Protein AF-A0A3D1WS96-F1 (afdb_monomer_lite)

pLDDT: mean 77.56, std 20.67, range [31.05, 98.56]

Structure (mmCIF, N/CA/C/O backbone):
data_AF-A0A3D1WS96-F1
#
_entry.id   AF-A0A3D1WS96-F1
#
loop_
_atom_site.group_PDB
_atom_site.id
_atom_site.type_symbol
_atom_site.label_atom_id
_atom_site.label_alt_id
_atom_site.label_comp_id
_atom_site.label_asym_id
_atom_site.label_entity_id
_atom_site.label_seq_id
_atom_site.pdbx_PDB_ins_code
_atom_site.Cartn_x
_atom_site.Cartn_y
_atom_site.Cartn_z
_atom_site.occupancy
_atom_site.B_iso_or_equiv
_atom_site.auth_seq_id
_atom_site.auth_comp_id
_atom_site.auth_asym_id
_atom_site.auth_atom_id
_atom_site.pdbx_PDB_model_num
ATOM 1 N N . MET A 1 1 ? 18.687 3.806 -24.202 1.00 54.03 1 MET A N 1
ATOM 2 C CA . MET A 1 1 ? 18.304 3.324 -22.859 1.00 54.03 1 MET A CA 1
ATOM 3 C C . MET A 1 1 ? 17.195 4.241 -22.390 1.00 54.03 1 MET A C 1
ATOM 5 O O . MET A 1 1 ? 17.429 5.442 -22.418 1.00 54.03 1 MET A O 1
ATOM 9 N N . SER A 1 2 ? 15.999 3.731 -22.094 1.00 71.19 2 SER A N 1
ATOM 10 C CA . SER A 1 2 ? 14.926 4.581 -21.566 1.00 71.19 2 SER A CA 1
ATOM 11 C C . SER A 1 2 ? 15.176 4.822 -20.080 1.00 71.19 2 SER A C 1
ATOM 13 O O . SER A 1 2 ? 15.288 3.880 -19.300 1.00 71.19 2 SER A O 1
ATOM 15 N N . GLU A 1 3 ? 15.321 6.085 -19.707 1.00 91.00 3 GLU A N 1
ATOM 16 C CA . GLU A 1 3 ? 15.308 6.526 -18.316 1.00 91.00 3 GLU A CA 1
ATOM 17 C C . GLU A 1 3 ? 13.874 6.443 -17.774 1.00 91.00 3 GLU A C 1
ATOM 19 O O . GLU A 1 3 ? 12.929 6.811 -18.471 1.00 91.00 3 GLU A O 1
ATOM 24 N N . ILE A 1 4 ? 13.701 5.948 -16.545 1.00 94.38 4 ILE A N 1
ATOM 25 C CA . ILE A 1 4 ? 12.401 5.913 -15.869 1.00 94.38 4 ILE A CA 1
ATOM 26 C C . ILE A 1 4 ? 12.098 7.326 -15.339 1.00 94.38 4 ILE A C 1
ATOM 28 O O . ILE A 1 4 ? 12.832 7.798 -14.462 1.00 94.38 4 ILE A O 1
ATOM 32 N N . PRO A 1 5 ? 11.015 7.990 -15.791 1.00 94.44 5 PRO A N 1
ATOM 33 C CA . PRO A 1 5 ? 10.691 9.341 -15.346 1.00 94.44 5 PRO A CA 1
ATOM 34 C C . PRO A 1 5 ? 10.334 9.379 -13.861 1.00 94.44 5 PRO A C 1
ATOM 36 O O . PRO A 1 5 ? 9.520 8.578 -13.379 1.00 94.44 5 PRO A O 1
ATOM 39 N N . ARG A 1 6 ? 10.865 10.365 -13.131 1.00 93.00 6 ARG A N 1
ATOM 40 C CA . ARG A 1 6 ? 10.578 10.521 -11.697 1.00 93.00 6 ARG A CA 1
ATOM 41 C C . ARG A 1 6 ? 9.098 10.784 -11.458 1.00 93.00 6 ARG A C 1
ATOM 43 O O . ARG A 1 6 ? 8.512 10.265 -10.508 1.00 93.00 6 ARG A O 1
ATOM 50 N N . SER A 1 7 ? 8.496 11.559 -12.353 1.00 94.44 7 SER A N 1
ATOM 51 C CA . SER A 1 7 ? 7.076 11.903 -12.343 1.00 94.44 7 SER A CA 1
ATOM 52 C C . SER A 1 7 ? 6.169 10.671 -12.399 1.00 94.44 7 SER A C 1
ATOM 54 O O . SER A 1 7 ? 5.150 10.645 -11.716 1.00 94.44 7 SER A O 1
ATOM 56 N N . TYR A 1 8 ? 6.546 9.618 -13.130 1.00 95.62 8 TYR A N 1
ATOM 57 C CA . TYR A 1 8 ? 5.758 8.386 -13.215 1.00 95.62 8 TYR A CA 1
ATOM 58 C C . TYR A 1 8 ? 5.705 7.649 -11.865 1.00 95.62 8 TYR A C 1
ATOM 60 O O . TYR A 1 8 ? 4.639 7.235 -11.405 1.00 95.62 8 TYR A O 1
ATOM 68 N N . ILE A 1 9 ? 6.852 7.557 -11.184 1.00 95.06 9 ILE A N 1
ATOM 69 C CA . ILE A 1 9 ? 6.972 6.962 -9.843 1.00 95.06 9 ILE A CA 1
ATOM 70 C C . ILE A 1 9 ? 6.215 7.804 -8.812 1.00 95.06 9 ILE A C 1
ATOM 72 O O . ILE A 1 9 ? 5.474 7.276 -7.979 1.00 95.06 9 ILE A O 1
ATOM 76 N N . ASP A 1 10 ? 6.384 9.122 -8.872 1.00 93.00 10 ASP A N 1
ATOM 77 C CA . ASP A 1 10 ? 5.746 10.040 -7.942 1.00 93.00 10 ASP A CA 1
ATOM 78 C C . ASP A 1 10 ? 4.218 10.029 -8.106 1.00 93.00 10 ASP A C 1
ATOM 80 O O . ASP A 1 10 ? 3.513 9.939 -7.099 1.00 93.00 10 ASP A O 1
ATOM 84 N N . ASN A 1 11 ? 3.699 9.995 -9.335 1.00 95.06 11 ASN A N 1
ATOM 85 C CA . ASN A 1 11 ? 2.264 9.877 -9.603 1.00 95.06 11 ASN A CA 1
ATOM 86 C C . ASN A 1 11 ? 1.667 8.597 -9.003 1.00 95.06 11 ASN A C 1
ATOM 88 O O . ASN A 1 11 ? 0.575 8.633 -8.430 1.00 95.06 11 ASN A O 1
ATOM 92 N N . PHE A 1 12 ? 2.383 7.471 -9.074 1.00 95.81 12 PHE A N 1
ATOM 93 C CA . PHE A 1 12 ? 1.962 6.234 -8.414 1.00 95.81 12 PHE A CA 1
ATOM 94 C C . PHE A 1 12 ? 1.926 6.384 -6.887 1.00 95.81 12 PHE A C 1
ATOM 96 O O . PHE A 1 12 ? 0.912 6.069 -6.255 1.00 95.81 12 PHE A O 1
ATOM 103 N N . SER A 1 13 ? 2.992 6.920 -6.287 1.00 92.81 13 SER A N 1
ATOM 104 C CA . SER A 1 13 ? 3.037 7.173 -4.842 1.00 92.81 13 SER A CA 1
ATOM 105 C C . SER A 1 13 ? 1.934 8.134 -4.375 1.00 92.81 13 SER A C 1
ATOM 107 O O . SER A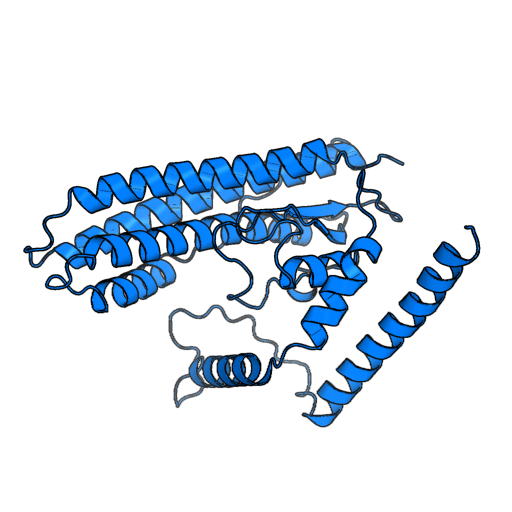 1 13 ? 1.355 7.907 -3.311 1.00 92.81 13 SER A O 1
ATOM 109 N N . ASP A 1 14 ? 1.616 9.174 -5.156 1.00 92.88 14 ASP A N 1
ATOM 110 C CA . ASP A 1 14 ? 0.522 10.117 -4.875 1.00 92.88 14 ASP A CA 1
ATOM 111 C C . ASP A 1 14 ? -0.851 9.481 -5.013 1.00 92.88 14 ASP A C 1
ATOM 113 O O . ASP A 1 14 ? -1.728 9.729 -4.184 1.00 92.88 14 ASP A O 1
ATOM 117 N N . SER A 1 15 ? -1.035 8.629 -6.017 1.00 95.69 15 SER A N 1
ATOM 118 C CA . SER A 1 15 ? -2.286 7.900 -6.219 1.00 95.69 15 SER A CA 1
ATOM 119 C C . SER A 1 15 ? -2.554 6.951 -5.053 1.00 95.69 15 SER A C 1
ATOM 121 O O . SER A 1 15 ? -3.655 6.941 -4.504 1.00 95.69 15 SER A O 1
ATOM 123 N N . LEU A 1 16 ? -1.535 6.211 -4.599 1.00 93.75 16 LEU A N 1
ATOM 124 C CA . LEU A 1 16 ? -1.646 5.358 -3.413 1.00 93.75 16 LEU A CA 1
ATOM 125 C C . LEU A 1 16 ? -1.897 6.151 -2.130 1.00 93.75 16 LEU A C 1
ATOM 127 O O . LEU A 1 16 ? -2.608 5.673 -1.246 1.00 93.75 16 LEU A O 1
ATOM 131 N N . GLU A 1 17 ? -1.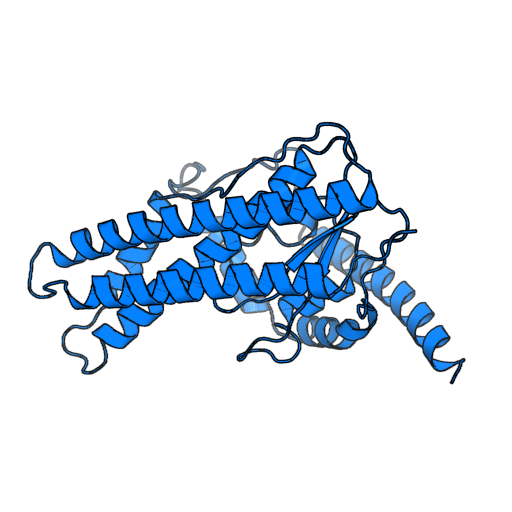294 7.331 -1.989 1.00 92.25 17 GLU A N 1
ATOM 132 C CA . GLU A 1 17 ? -1.530 8.173 -0.816 1.00 92.25 17 GLU A CA 1
ATOM 133 C C . GLU A 1 17 ? -2.938 8.763 -0.815 1.00 92.25 17 GLU A C 1
ATOM 135 O O . GLU A 1 17 ? -3.648 8.657 0.181 1.00 92.25 17 GLU A O 1
ATOM 140 N N . SER A 1 18 ? -3.389 9.283 -1.953 1.00 94.75 18 SER A N 1
ATOM 141 C CA . SER A 1 18 ? -4.747 9.803 -2.127 1.00 94.75 18 SER A CA 1
ATOM 142 C C . SER A 1 18 ? -5.794 8.719 -1.868 1.00 94.75 18 SER A C 1
ATOM 144 O O . SER A 1 18 ? -6.782 8.966 -1.176 1.00 94.75 18 SER A O 1
ATOM 146 N N . LEU A 1 19 ? -5.543 7.492 -2.343 1.00 96.19 19 LEU A N 1
ATOM 147 C CA . LEU A 1 19 ? -6.359 6.320 -2.036 1.00 96.19 19 LEU A CA 1
ATOM 148 C C . LEU A 1 19 ? -6.414 6.068 -0.521 1.00 96.19 19 LEU A C 1
ATOM 150 O O . LEU A 1 19 ? -7.498 5.976 0.051 1.00 96.19 19 LEU A O 1
ATOM 154 N N . SER A 1 20 ? -5.255 5.997 0.139 1.00 94.88 20 SER A N 1
ATOM 155 C CA . SER A 1 20 ? -5.149 5.783 1.589 1.00 94.88 20 SER A CA 1
ATOM 156 C C . SER A 1 20 ? -5.922 6.847 2.380 1.00 94.88 20 SER A C 1
ATOM 158 O O . SER A 1 20 ? -6.751 6.510 3.226 1.00 94.88 20 SER A O 1
ATOM 160 N N . VAL A 1 21 ? -5.725 8.131 2.061 1.00 95.12 21 VAL A N 1
ATOM 161 C CA . VAL A 1 21 ? -6.416 9.263 2.699 1.00 95.12 21 VAL A CA 1
ATOM 162 C C . VAL A 1 21 ? -7.930 9.177 2.503 1.00 95.12 21 VAL A C 1
ATOM 164 O O . VAL A 1 21 ? -8.680 9.311 3.472 1.00 95.12 21 VAL A O 1
ATOM 167 N N . ALA A 1 22 ? -8.395 8.898 1.283 1.00 97.62 22 ALA A N 1
ATOM 168 C CA . ALA A 1 22 ? -9.821 8.790 0.989 1.00 97.62 22 ALA A CA 1
ATOM 169 C C . ALA A 1 22 ? -10.487 7.650 1.776 1.00 97.62 22 ALA A C 1
ATOM 171 O O . ALA A 1 22 ? -11.564 7.832 2.346 1.00 97.62 22 ALA A O 1
ATOM 172 N N . TYR A 1 23 ? -9.848 6.480 1.847 1.00 98.25 23 TYR A N 1
ATOM 173 C CA . TYR A 1 23 ? -10.377 5.340 2.597 1.00 98.25 23 TYR A CA 1
ATOM 174 C C . TYR A 1 23 ? -10.356 5.572 4.112 1.00 98.25 23 TYR A C 1
ATOM 176 O O . TYR A 1 23 ? -11.321 5.213 4.785 1.00 98.25 23 TYR A O 1
ATOM 184 N N . LYS A 1 24 ? -9.319 6.223 4.654 1.00 97.69 24 LYS A N 1
ATOM 185 C CA . LYS A 1 24 ? -9.274 6.610 6.074 1.00 97.69 24 LYS A CA 1
ATOM 186 C C . LYS A 1 24 ? -10.363 7.606 6.445 1.00 97.69 24 LYS A C 1
ATOM 188 O O . LYS A 1 24 ? -10.999 7.436 7.478 1.00 97.69 24 LYS A O 1
ATOM 193 N N . SER A 1 25 ? -10.598 8.611 5.602 1.00 98.00 25 SER A N 1
ATOM 194 C CA . SER A 1 25 ? -11.655 9.601 5.824 1.00 98.00 25 SER A CA 1
ATOM 195 C C . SER A 1 25 ? -13.035 8.937 5.866 1.00 98.00 25 SER A C 1
ATOM 197 O O . SER A 1 25 ? -13.789 9.152 6.813 1.00 98.00 25 SER A O 1
ATOM 199 N N . LYS A 1 26 ? -13.327 8.049 4.906 1.00 98.56 26 LYS A N 1
ATOM 200 C CA . LYS A 1 26 ? -14.576 7.272 4.891 1.00 98.56 26 LYS A CA 1
ATOM 201 C C . LYS A 1 26 ? -14.695 6.324 6.089 1.00 98.56 26 LYS A C 1
ATOM 203 O O . LYS A 1 26 ? -15.779 6.188 6.645 1.00 98.56 26 LYS A O 1
ATOM 208 N N . LEU A 1 27 ? -13.596 5.688 6.502 1.00 98.50 27 LEU A N 1
ATOM 209 C CA . LEU A 1 27 ? -13.573 4.850 7.701 1.00 98.50 27 LEU A CA 1
ATOM 210 C C . LEU A 1 27 ? -13.877 5.679 8.955 1.00 98.50 27 LEU A C 1
ATOM 212 O O . LEU A 1 27 ? -14.690 5.258 9.766 1.00 98.50 27 LEU A O 1
ATOM 216 N N . ALA A 1 28 ? -13.258 6.850 9.115 1.00 98.06 28 ALA A N 1
ATOM 217 C CA . ALA A 1 28 ? -13.480 7.718 10.269 1.00 98.06 28 ALA A CA 1
ATOM 218 C C . ALA A 1 28 ? -14.946 8.175 10.376 1.00 98.06 28 ALA A C 1
ATOM 220 O O . ALA A 1 28 ? -15.514 8.144 11.466 1.00 98.06 28 ALA A O 1
ATOM 221 N N . ASP A 1 29 ? -15.565 8.533 9.247 1.00 98.38 29 ASP A N 1
ATOM 222 C CA . ASP A 1 29 ? -16.994 8.865 9.164 1.00 98.38 29 ASP A CA 1
ATOM 223 C C . ASP A 1 29 ? -17.900 7.654 9.453 1.00 98.38 29 ASP A C 1
ATOM 225 O O . ASP A 1 29 ? -18.915 7.779 10.130 1.00 98.38 29 ASP A O 1
ATOM 229 N N . ALA A 1 30 ? -17.532 6.449 9.012 1.00 98.50 30 ALA A N 1
ATOM 230 C CA . ALA A 1 30 ? -18.284 5.242 9.355 1.00 98.50 30 ALA A CA 1
ATOM 231 C C . ALA A 1 30 ? -18.167 4.888 10.850 1.00 98.50 30 ALA A C 1
ATOM 233 O O . ALA A 1 30 ? -19.154 4.508 11.477 1.00 98.50 30 ALA A O 1
ATOM 234 N N . LEU A 1 31 ? -16.974 5.042 11.434 1.00 98.12 31 LEU A N 1
ATOM 235 C CA . LEU A 1 31 ? -16.712 4.772 12.849 1.00 98.12 31 LEU A CA 1
ATOM 236 C C . LEU A 1 31 ? -17.449 5.741 13.778 1.00 98.12 31 LEU A C 1
ATOM 238 O O . LEU A 1 31 ? -17.843 5.325 14.865 1.00 98.12 31 LEU A O 1
ATOM 242 N N . SER A 1 32 ? -17.636 7.004 13.380 1.00 97.25 32 SER A N 1
ATOM 243 C CA . SER A 1 32 ? -18.327 8.012 14.202 1.00 97.25 32 SER A CA 1
ATOM 244 C C . SER A 1 32 ? -19.832 7.768 14.332 1.00 97.25 32 SER A C 1
ATOM 246 O O . SER A 1 32 ? -20.468 8.329 15.219 1.00 97.25 32 SER A O 1
ATOM 248 N N . ARG A 1 33 ? -20.403 6.919 13.469 1.00 97.44 33 ARG A N 1
ATOM 249 C CA . ARG A 1 33 ? -21.833 6.574 13.452 1.00 97.44 33 ARG A CA 1
ATOM 250 C C . ARG A 1 33 ? -22.171 5.332 14.277 1.00 97.44 33 ARG A C 1
ATOM 252 O O . ARG A 1 33 ? -23.338 4.958 14.349 1.00 97.44 33 ARG A O 1
ATOM 259 N N . ILE A 1 34 ? -21.171 4.666 14.852 1.00 97.00 34 ILE A N 1
ATOM 260 C CA . ILE A 1 34 ? -21.380 3.476 15.679 1.00 97.00 34 ILE A CA 1
ATOM 261 C C . ILE A 1 34 ? -21.851 3.893 17.070 1.00 97.00 34 ILE A C 1
ATOM 263 O O . ILE A 1 34 ? -21.265 4.774 17.696 1.00 97.00 34 ILE A O 1
ATOM 267 N N . ASP A 1 35 ? -22.864 3.195 17.578 1.00 95.31 35 ASP A N 1
ATOM 268 C CA . ASP A 1 35 ? -23.213 3.233 18.994 1.00 95.31 35 ASP A CA 1
ATOM 269 C C . ASP A 1 35 ? -22.258 2.338 19.803 1.00 95.31 35 ASP A C 1
ATOM 271 O O . ASP A 1 35 ? -22.399 1.109 19.844 1.00 95.31 35 ASP A O 1
ATOM 275 N N . TYR A 1 36 ? -21.273 2.971 20.444 1.00 93.81 36 TYR A N 1
ATOM 276 C CA . TYR A 1 36 ? -20.274 2.307 21.287 1.00 93.81 36 TYR A CA 1
ATOM 277 C C . TYR A 1 36 ? -20.817 1.841 22.645 1.00 93.81 36 TYR A C 1
ATOM 279 O O . TYR A 1 36 ? -20.135 1.080 23.326 1.00 93.81 36 TYR A O 1
ATOM 287 N N . GLY A 1 37 ? -22.034 2.242 23.032 1.00 92.00 37 GLY A N 1
ATOM 288 C CA . GLY A 1 37 ? -22.721 1.693 24.204 1.00 92.00 37 GLY A CA 1
ATOM 289 C C . GLY A 1 37 ? -23.366 0.329 23.938 1.00 92.00 37 GLY A C 1
ATOM 290 O O . GLY A 1 37 ? -23.755 -0.372 24.874 1.00 92.00 37 GLY A O 1
ATOM 291 N N . SER A 1 38 ? -23.478 -0.071 22.669 1.00 93.69 38 SER A N 1
ATOM 292 C CA . SER A 1 38 ? -24.108 -1.329 22.281 1.00 93.69 38 SER A CA 1
ATOM 293 C C . SER A 1 38 ? -23.191 -2.541 22.488 1.00 93.69 38 SER A C 1
ATOM 295 O O . SER A 1 38 ? -21.982 -2.492 22.257 1.00 93.69 38 SER A O 1
ATOM 297 N N . GLN A 1 39 ? -23.787 -3.698 22.799 1.00 92.06 39 GLN A N 1
ATOM 298 C CA . GLN A 1 39 ? -23.066 -4.982 22.860 1.00 92.06 39 GLN A CA 1
ATOM 299 C C . GLN A 1 39 ? -22.475 -5.406 21.499 1.00 92.06 39 GLN A C 1
ATOM 301 O O . GLN A 1 39 ? -21.610 -6.275 21.435 1.00 92.06 39 GLN A O 1
ATOM 306 N N . ASN A 1 40 ? -22.919 -4.780 20.403 1.00 95.19 40 ASN A N 1
ATOM 307 C CA . ASN A 1 40 ? -22.501 -5.090 19.037 1.00 95.19 40 ASN A CA 1
ATOM 308 C C . ASN A 1 40 ? -21.411 -4.145 18.503 1.00 95.19 40 ASN A C 1
ATOM 310 O O . ASN A 1 40 ? -21.033 -4.263 17.332 1.00 95.19 40 ASN A O 1
ATOM 314 N N . ALA A 1 41 ? -20.903 -3.212 19.315 1.00 95.88 41 ALA A N 1
ATOM 315 C CA . ALA A 1 41 ? -19.932 -2.208 18.882 1.00 95.88 41 ALA A CA 1
ATOM 316 C C 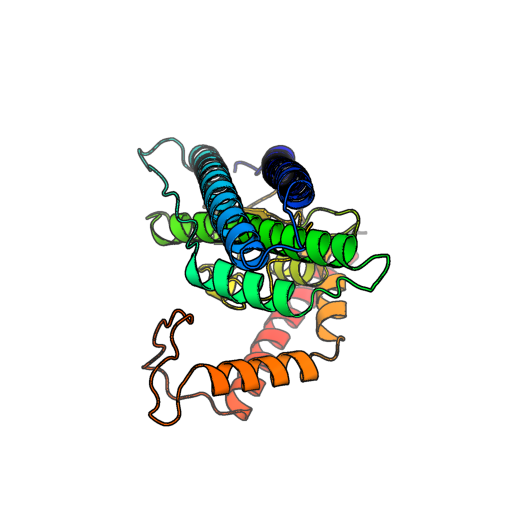. ALA A 1 41 ? -18.664 -2.841 18.278 1.00 95.88 41 ALA A C 1
ATOM 318 O O . ALA A 1 41 ? -18.292 -2.510 17.152 1.00 95.88 41 ALA A O 1
ATOM 319 N N . GLU A 1 42 ? -18.057 -3.825 18.953 1.00 96.75 42 GLU A N 1
ATOM 320 C CA . GLU A 1 42 ? -16.859 -4.525 18.455 1.00 96.75 42 GLU A CA 1
ATOM 321 C C . GLU A 1 42 ? -17.116 -5.212 17.106 1.00 96.75 42 GLU A C 1
ATOM 323 O O . GLU A 1 42 ? -16.315 -5.107 16.172 1.00 96.75 42 GLU A O 1
ATOM 328 N N . SER A 1 43 ? -18.253 -5.904 16.989 1.00 97.25 43 SER A N 1
ATOM 329 C CA . SER A 1 43 ? -18.636 -6.606 15.760 1.00 97.25 43 SER A CA 1
ATOM 330 C C . SER A 1 43 ? -18.852 -5.626 14.607 1.00 97.25 43 SER A C 1
ATOM 332 O O . SER A 1 43 ? -18.424 -5.892 13.483 1.00 97.25 43 SER A O 1
ATOM 334 N N . SER A 1 44 ? -19.440 -4.463 14.892 1.00 98.12 44 SER A N 1
ATOM 335 C CA . SER A 1 44 ? -19.655 -3.390 13.916 1.00 98.12 44 SER A CA 1
ATOM 336 C C . SER A 1 44 ? -18.328 -2.792 13.442 1.00 98.12 44 SER A C 1
ATOM 338 O O . SER A 1 44 ? -18.093 -2.688 12.238 1.00 98.12 44 SER A O 1
ATOM 340 N N . VAL A 1 45 ? -17.414 -2.483 14.369 1.00 98.19 45 VAL A N 1
ATOM 341 C CA . VAL A 1 45 ? -16.060 -1.999 14.047 1.00 98.19 45 VAL A CA 1
ATOM 342 C C . VAL A 1 45 ? -15.293 -3.037 13.223 1.00 98.19 45 VAL A C 1
ATOM 344 O O . VAL A 1 45 ? -14.675 -2.698 12.213 1.00 98.19 45 VAL A O 1
ATOM 347 N N . THR A 1 46 ? -15.371 -4.313 13.601 1.00 97.94 46 THR A N 1
ATOM 348 C CA . THR A 1 46 ? -14.720 -5.423 12.888 1.00 97.94 46 THR A CA 1
ATOM 349 C C . THR A 1 46 ? -15.254 -5.574 11.464 1.00 97.94 46 THR A C 1
ATOM 351 O O . THR A 1 46 ? -14.468 -5.711 10.524 1.00 97.94 46 THR A O 1
ATOM 354 N N . ALA A 1 47 ? -16.575 -5.495 11.278 1.00 97.94 47 ALA A N 1
ATOM 355 C CA . ALA A 1 47 ? -17.203 -5.569 9.963 1.00 97.94 47 ALA A CA 1
ATOM 356 C C . ALA A 1 47 ? -16.774 -4.407 9.054 1.00 97.94 47 ALA A C 1
ATOM 358 O O . ALA A 1 47 ? -16.435 -4.637 7.888 1.00 97.94 47 ALA A O 1
ATOM 359 N N . LEU A 1 48 ? -16.724 -3.182 9.591 1.00 98.38 48 LEU A N 1
ATOM 360 C CA . LEU A 1 48 ? -16.223 -2.018 8.862 1.00 98.38 48 LEU A CA 1
ATOM 361 C C . LEU A 1 48 ? -14.757 -2.200 8.476 1.00 98.38 48 LEU A C 1
ATOM 363 O O . LEU A 1 48 ? -14.421 -2.071 7.303 1.00 98.38 48 LEU A O 1
ATOM 367 N N . MET A 1 49 ? -13.888 -2.563 9.420 1.00 98.44 49 MET A N 1
ATOM 368 C CA . MET A 1 49 ? -12.468 -2.763 9.129 1.00 98.44 49 MET A CA 1
ATOM 369 C C . MET A 1 49 ? -12.242 -3.824 8.057 1.00 98.44 49 MET A C 1
ATOM 371 O O . MET A 1 49 ? -11.469 -3.588 7.132 1.00 98.44 49 MET A O 1
ATOM 375 N N . ARG A 1 50 ? -12.959 -4.953 8.113 1.00 97.31 50 ARG A N 1
ATOM 376 C CA . ARG A 1 50 ? -12.897 -5.986 7.070 1.00 97.31 50 ARG A CA 1
ATOM 377 C C . ARG A 1 50 ? -13.264 -5.423 5.694 1.00 97.31 50 ARG A C 1
ATOM 379 O O . ARG A 1 50 ? -12.541 -5.651 4.727 1.00 97.31 50 ARG A O 1
ATOM 386 N N . ALA A 1 51 ? -14.367 -4.681 5.604 1.00 97.88 51 ALA A N 1
ATOM 387 C CA . ALA A 1 51 ? -14.841 -4.115 4.343 1.00 97.88 51 ALA A CA 1
ATOM 388 C C . ALA A 1 51 ? -13.884 -3.047 3.786 1.00 97.88 51 ALA A C 1
ATOM 390 O O . ALA A 1 51 ? -13.512 -3.093 2.610 1.00 97.88 51 ALA A O 1
ATOM 391 N N . PHE A 1 52 ? -13.458 -2.106 4.631 1.00 98.44 52 PHE A N 1
ATOM 392 C CA . PHE A 1 52 ? -12.601 -0.992 4.238 1.00 98.44 52 PHE A CA 1
ATOM 393 C C . PHE A 1 52 ? -11.179 -1.444 3.892 1.00 98.44 52 PHE A C 1
ATOM 395 O O . PHE A 1 52 ? -10.673 -1.036 2.850 1.00 98.44 52 PHE A O 1
ATOM 402 N N . CYS A 1 53 ? -10.560 -2.317 4.697 1.00 97.38 53 CYS A N 1
ATOM 403 C CA . CYS A 1 53 ? -9.238 -2.869 4.393 1.00 97.38 53 CYS A CA 1
ATOM 404 C C . CYS A 1 53 ? -9.251 -3.748 3.139 1.00 97.38 53 CYS A C 1
ATOM 406 O O . CYS A 1 53 ? -8.352 -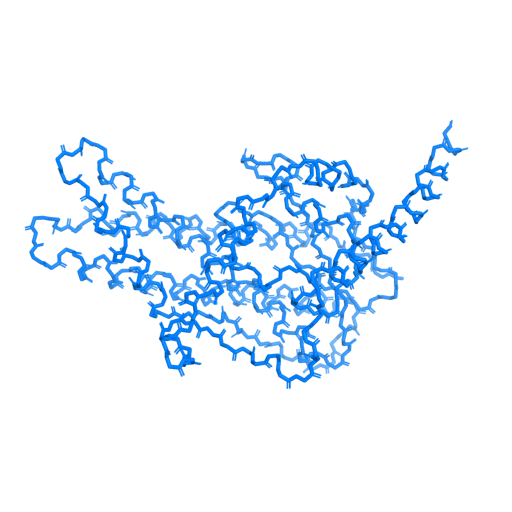3.624 2.313 1.00 97.38 53 CYS A O 1
ATOM 408 N N . GLY A 1 54 ? -10.264 -4.603 2.954 1.00 96.56 54 GLY A N 1
ATOM 409 C CA . GLY A 1 54 ? -10.363 -5.439 1.754 1.00 96.56 54 GLY A CA 1
ATOM 410 C C . GLY A 1 54 ? -10.526 -4.608 0.476 1.00 96.56 54 GLY A C 1
ATOM 411 O O . GLY A 1 54 ? -9.855 -4.854 -0.530 1.00 96.56 54 GLY A O 1
ATOM 412 N N . SER A 1 55 ? -11.364 -3.572 0.533 1.00 98.12 55 SER A N 1
ATOM 413 C CA . SER A 1 55 ? -11.601 -2.671 -0.601 1.00 98.12 55 SER A CA 1
ATOM 414 C C . SER A 1 55 ? -10.375 -1.808 -0.917 1.00 98.12 55 SER A C 1
ATOM 416 O O . SER A 1 55 ? -9.987 -1.692 -2.080 1.00 98.12 55 SER A O 1
ATOM 418 N N . SER A 1 56 ? -9.719 -1.242 0.105 1.00 97.88 56 SER A N 1
ATOM 419 C CA . SER A 1 56 ? -8.511 -0.436 -0.094 1.00 97.88 56 SER A CA 1
ATOM 420 C C . SER A 1 56 ? -7.335 -1.282 -0.587 1.00 97.88 56 SER A C 1
ATOM 422 O O . SER A 1 56 ? -6.600 -0.839 -1.467 1.00 97.88 56 SER A O 1
ATOM 424 N N . ALA A 1 57 ? -7.189 -2.514 -0.089 1.00 96.44 57 ALA A N 1
ATOM 425 C CA . ALA A 1 57 ? -6.180 -3.461 -0.551 1.00 96.44 57 ALA A CA 1
ATOM 426 C C . ALA A 1 57 ? -6.386 -3.850 -2.023 1.00 96.44 57 ALA A C 1
ATOM 428 O O . ALA A 1 57 ? -5.422 -3.874 -2.784 1.00 96.44 57 ALA A O 1
ATOM 429 N N . SER A 1 58 ? -7.632 -4.097 -2.439 1.00 97.81 58 SER A N 1
ATOM 430 C CA . SER A 1 58 ? -7.959 -4.423 -3.836 1.00 97.81 58 SER A CA 1
ATOM 431 C C . SER A 1 58 ? -7.666 -3.247 -4.773 1.00 97.81 58 SER A C 1
ATOM 433 O O . SER A 1 58 ? -7.001 -3.409 -5.792 1.00 97.81 58 SER A O 1
ATOM 435 N N . ALA A 1 59 ? -8.070 -2.031 -4.392 1.00 98.19 59 ALA A N 1
ATOM 436 C CA . ALA A 1 59 ? -7.778 -0.831 -5.175 1.00 98.19 59 ALA A CA 1
ATOM 437 C C . ALA A 1 59 ? -6.268 -0.531 -5.256 1.00 98.19 59 ALA A C 1
ATOM 439 O O . ALA A 1 59 ? -5.765 -0.128 -6.305 1.00 98.19 59 ALA A O 1
ATOM 440 N N . ALA A 1 60 ? -5.525 -0.758 -4.170 1.00 97.62 60 ALA A N 1
ATOM 441 C CA . ALA A 1 60 ? -4.075 -0.597 -4.151 1.00 97.62 60 ALA A CA 1
ATOM 442 C C . ALA A 1 60 ? -3.357 -1.633 -5.031 1.00 97.62 60 ALA A C 1
ATOM 444 O O . ALA A 1 60 ? -2.392 -1.282 -5.709 1.00 97.62 60 ALA A O 1
ATOM 445 N N . ALA A 1 61 ? -3.840 -2.881 -5.051 1.00 97.50 61 ALA A N 1
ATOM 446 C CA . ALA A 1 61 ? -3.342 -3.924 -5.944 1.00 97.50 61 ALA A CA 1
ATOM 447 C C . ALA A 1 61 ? -3.552 -3.545 -7.418 1.00 97.50 61 ALA A C 1
ATOM 449 O O . ALA A 1 61 ? -2.614 -3.613 -8.210 1.00 97.50 61 ALA A O 1
ATOM 450 N N . TYR A 1 62 ? -4.736 -3.040 -7.772 1.00 98.25 62 TYR A N 1
ATOM 451 C CA . TYR A 1 62 ? -5.016 -2.560 -9.127 1.00 98.25 62 TYR A CA 1
ATOM 452 C C . TYR A 1 62 ? -4.063 -1.434 -9.562 1.00 98.25 62 TYR A C 1
ATOM 454 O O . TYR A 1 62 ? -3.426 -1.530 -10.611 1.00 98.25 62 TYR A O 1
ATOM 462 N N . LEU A 1 63 ? -3.874 -0.403 -8.727 1.00 98.25 63 LEU A N 1
ATOM 463 C CA . LEU A 1 63 ? -2.919 0.679 -9.017 1.00 98.25 63 LEU A CA 1
ATOM 464 C C . LEU A 1 63 ? -1.483 0.161 -9.180 1.00 98.25 63 LEU A C 1
ATOM 466 O O . LEU A 1 63 ? -0.757 0.616 -10.062 1.00 98.25 63 LEU A O 1
ATOM 470 N N . ALA A 1 64 ? -1.072 -0.793 -8.343 1.00 97.62 64 ALA A N 1
ATOM 471 C CA . ALA A 1 64 ? 0.249 -1.404 -8.416 1.00 97.62 64 ALA A CA 1
ATOM 472 C C . ALA A 1 64 ? 0.452 -2.222 -9.698 1.00 97.62 64 ALA A C 1
ATOM 474 O O . ALA A 1 64 ? 1.522 -2.140 -10.300 1.00 97.62 64 ALA A O 1
ATOM 475 N N . LYS A 1 65 ? -0.566 -2.965 -10.146 1.00 98.06 65 LYS A N 1
ATOM 476 C CA . LYS A 1 65 ? -0.541 -3.661 -11.437 1.00 98.06 65 LYS A CA 1
ATOM 477 C C . LYS A 1 65 ? -0.374 -2.674 -12.589 1.00 98.06 65 LYS A C 1
ATOM 479 O O . LYS A 1 65 ? 0.514 -2.874 -13.410 1.00 98.06 65 LYS A O 1
ATOM 484 N N . LEU A 1 66 ? -1.174 -1.605 -12.633 1.00 98.12 66 LEU A N 1
ATOM 485 C CA . LEU A 1 66 ? -1.078 -0.598 -13.698 1.00 98.12 66 LEU A CA 1
ATOM 486 C C . LEU A 1 66 ? 0.302 0.065 -13.735 1.00 98.12 66 LEU A C 1
ATOM 488 O O . LEU A 1 66 ? 0.887 0.208 -14.805 1.00 98.12 66 LEU A O 1
ATOM 492 N N . PHE A 1 67 ? 0.842 0.418 -12.567 1.00 98.25 67 PHE A N 1
ATOM 493 C CA . PHE A 1 67 ? 2.189 0.970 -12.450 1.00 98.25 67 PHE A CA 1
ATOM 494 C C . PHE A 1 67 ? 3.261 0.001 -12.968 1.00 98.25 67 PHE A C 1
ATOM 496 O O . PHE A 1 67 ? 4.146 0.396 -13.724 1.00 98.25 67 PHE A O 1
ATOM 503 N N . TYR A 1 68 ? 3.169 -1.277 -12.591 1.00 97.25 68 TYR A N 1
ATOM 504 C CA . TYR A 1 68 ? 4.083 -2.310 -13.069 1.00 97.25 68 TYR A CA 1
ATOM 505 C C . TYR A 1 68 ? 4.011 -2.472 -14.590 1.00 97.25 68 TYR A C 1
ATOM 507 O O . TYR A 1 68 ? 5.044 -2.479 -15.256 1.00 97.25 68 TYR A O 1
ATOM 515 N N . MET A 1 69 ? 2.795 -2.594 -15.130 1.00 97.38 69 MET A N 1
ATOM 516 C CA . MET A 1 69 ? 2.563 -2.794 -16.558 1.00 97.38 69 MET A CA 1
ATOM 517 C C . MET A 1 69 ? 3.062 -1.605 -17.376 1.00 97.38 69 MET A C 1
ATOM 519 O O . MET A 1 69 ? 3.744 -1.825 -18.369 1.00 97.38 69 MET A O 1
ATOM 523 N N . GLY A 1 70 ? 2.822 -0.368 -16.934 1.00 96.50 70 GLY A N 1
ATOM 524 C CA . GLY A 1 70 ? 3.296 0.805 -17.667 1.00 96.50 70 GLY A CA 1
ATOM 525 C C . GLY A 1 70 ? 4.819 0.967 -17.652 1.00 96.50 70 GLY A C 1
ATOM 526 O O . GLY A 1 70 ? 5.392 1.338 -18.673 1.00 96.50 70 GLY A O 1
ATOM 527 N N . LEU A 1 71 ? 5.508 0.620 -16.554 1.00 96.44 71 LEU A N 1
ATOM 528 C CA . LEU A 1 71 ? 6.979 0.539 -16.572 1.00 96.44 71 LEU A CA 1
ATOM 529 C C . LEU A 1 71 ? 7.467 -0.547 -17.532 1.00 96.44 71 LEU A C 1
ATOM 531 O O . LEU A 1 71 ? 8.434 -0.342 -18.264 1.00 96.44 71 LEU A O 1
ATOM 535 N N . ARG A 1 72 ? 6.794 -1.702 -17.526 1.00 95.62 72 ARG A N 1
ATOM 536 C CA . ARG A 1 72 ? 7.159 -2.840 -18.365 1.00 95.62 72 ARG A CA 1
ATOM 537 C C . ARG A 1 72 ? 7.011 -2.521 -19.842 1.00 95.62 72 ARG A C 1
ATOM 539 O O . ARG A 1 72 ? 7.949 -2.738 -20.599 1.00 95.62 72 ARG A O 1
ATOM 546 N N . GLU A 1 73 ? 5.865 -1.983 -20.232 1.00 94.69 73 GLU A N 1
ATOM 547 C CA . GLU A 1 73 ? 5.597 -1.536 -21.596 1.00 94.69 73 GLU A CA 1
ATOM 548 C C . GLU A 1 73 ? 6.584 -0.438 -22.017 1.00 94.69 73 GLU A C 1
ATOM 550 O O . GLU A 1 73 ? 7.118 -0.486 -23.120 1.00 94.69 73 GLU A O 1
ATOM 555 N N . GLY A 1 74 ? 6.916 0.495 -21.118 1.00 93.75 74 GLY A N 1
ATOM 556 C CA . GLY A 1 74 ? 7.898 1.546 -21.390 1.00 93.75 74 GLY A CA 1
ATOM 557 C C . GLY A 1 74 ? 9.319 1.033 -21.661 1.00 93.75 74 GLY A C 1
ATOM 558 O O . GLY A 1 74 ? 10.021 1.606 -22.493 1.00 93.75 74 GLY A O 1
ATOM 559 N N . GLU A 1 75 ? 9.757 -0.037 -20.989 1.00 93.94 75 GLU A N 1
ATOM 560 C CA . GLU A 1 75 ? 11.109 -0.594 -21.166 1.00 93.94 75 GLU A CA 1
ATOM 561 C C . GLU A 1 75 ? 11.199 -1.718 -22.213 1.00 93.94 75 GLU A C 1
ATOM 563 O O . GLU A 1 75 ? 12.235 -1.868 -22.866 1.00 93.94 75 GLU A O 1
ATOM 568 N N . ILE A 1 76 ? 10.156 -2.540 -22.352 1.00 93.56 76 ILE A N 1
ATOM 569 C CA . ILE A 1 76 ? 10.155 -3.756 -23.186 1.00 93.56 76 ILE A CA 1
ATOM 570 C C . ILE A 1 76 ? 9.288 -3.602 -24.443 1.00 93.56 76 ILE A C 1
ATOM 572 O O . ILE A 1 76 ? 9.534 -4.299 -25.431 1.00 93.56 76 ILE A O 1
ATOM 576 N N . GLY A 1 77 ? 8.312 -2.696 -24.427 1.00 93.06 77 GLY A N 1
ATOM 577 C CA . GLY A 1 77 ? 7.200 -2.673 -25.373 1.00 93.06 77 GLY A CA 1
ATOM 578 C C . GLY A 1 77 ? 6.084 -3.644 -24.982 1.00 93.06 77 GLY A C 1
ATOM 579 O O . GLY A 1 77 ? 6.206 -4.416 -24.025 1.00 93.06 77 GLY A O 1
ATOM 580 N N . ASP A 1 78 ? 4.992 -3.603 -25.739 1.00 93.25 78 ASP A N 1
ATOM 581 C CA . ASP A 1 78 ? 3.899 -4.562 -25.601 1.00 93.25 78 ASP A CA 1
ATOM 582 C C . ASP A 1 78 ? 4.321 -5.938 -26.147 1.00 93.25 78 ASP A C 1
ATOM 584 O O . ASP A 1 78 ? 4.678 -6.086 -27.317 1.00 93.25 78 ASP A O 1
ATOM 588 N N . ASP A 1 79 ? 4.304 -6.947 -25.276 1.00 94.25 79 ASP A N 1
ATOM 589 C CA . ASP A 1 79 ? 4.529 -8.354 -25.618 1.00 94.25 79 ASP A CA 1
ATOM 590 C C . ASP A 1 79 ? 3.399 -9.270 -25.108 1.00 94.25 79 ASP A C 1
ATOM 592 O O . ASP A 1 79 ? 3.589 -10.484 -25.002 1.00 94.25 79 ASP A O 1
ATOM 596 N N . GLY A 1 80 ? 2.228 -8.697 -24.791 1.00 93.81 80 GLY A N 1
ATOM 597 C CA . GLY A 1 80 ? 1.056 -9.434 -24.311 1.00 93.81 80 GLY A CA 1
ATOM 598 C C . GLY A 1 80 ? 1.106 -9.851 -22.835 1.00 93.81 80 GLY A C 1
ATOM 599 O O . GLY A 1 80 ? 0.345 -10.725 -22.420 1.00 93.81 80 GLY A O 1
ATOM 600 N N . TYR A 1 81 ? 1.997 -9.274 -22.022 1.00 93.88 81 TYR A N 1
ATOM 601 C CA . TYR A 1 81 ? 2.033 -9.533 -20.578 1.00 93.88 81 TYR A CA 1
ATOM 602 C C . TYR A 1 81 ? 0.841 -8.892 -19.848 1.00 93.88 81 TYR A C 1
ATOM 604 O O . TYR A 1 81 ? 0.756 -7.672 -19.700 1.00 93.88 81 TYR A O 1
ATOM 612 N N . GLU A 1 82 ? -0.037 -9.728 -19.298 1.00 92.38 82 GLU A N 1
ATOM 613 C CA . GLU A 1 82 ? -1.173 -9.308 -18.476 1.00 92.38 82 GLU A CA 1
ATOM 614 C C . GLU A 1 82 ? -0.835 -9.498 -16.992 1.00 92.38 82 GLU A C 1
ATOM 616 O O . GLU A 1 82 ? -0.895 -10.600 -16.447 1.00 92.38 82 GLU A O 1
ATOM 621 N N . GLY A 1 83 ? -0.421 -8.422 -16.321 1.00 94.38 83 GLY A N 1
ATOM 622 C CA . GLY A 1 83 ? -0.059 -8.480 -14.906 1.00 94.38 83 GLY A CA 1
ATOM 623 C C . GLY A 1 83 ? -1.197 -8.947 -13.983 1.00 94.38 83 GLY A C 1
ATOM 624 O O . GLY A 1 83 ? -2.379 -8.918 -14.333 1.00 94.38 83 GLY A O 1
ATOM 625 N N . VAL A 1 84 ? -0.848 -9.319 -12.752 1.00 95.75 84 VAL A N 1
ATOM 626 C CA . VAL A 1 84 ? -1.788 -9.819 -11.730 1.00 95.75 84 VAL A CA 1
ATOM 627 C C . VAL A 1 84 ? -2.073 -8.793 -10.638 1.00 95.75 84 VAL A C 1
ATOM 629 O O . VAL A 1 84 ? -1.249 -7.925 -10.359 1.00 95.75 84 VAL A O 1
ATOM 632 N N . GLU A 1 85 ? -3.226 -8.929 -9.987 1.00 95.94 85 GLU A N 1
ATOM 633 C CA . GLU A 1 85 ? -3.623 -8.180 -8.789 1.00 95.94 85 GLU A CA 1
ATOM 634 C C . GLU A 1 85 ? -3.551 -9.108 -7.574 1.00 95.94 85 GLU A C 1
ATOM 636 O O . GLU A 1 85 ? -4.514 -9.789 -7.232 1.00 95.94 85 GLU A O 1
ATOM 641 N N . ASP A 1 86 ? -2.392 -9.159 -6.922 1.00 90.56 86 ASP A N 1
ATOM 642 C CA . ASP A 1 86 ? -2.200 -9.968 -5.716 1.00 90.56 86 ASP A CA 1
ATOM 643 C C . ASP A 1 86 ? -2.017 -9.057 -4.503 1.00 90.56 86 ASP A C 1
ATOM 645 O O . ASP A 1 86 ? -0.913 -8.598 -4.190 1.00 90.56 86 ASP A O 1
ATOM 649 N N . SER A 1 87 ? -3.122 -8.753 -3.822 1.00 88.69 87 SER A N 1
ATOM 650 C CA . SER A 1 87 ? -3.074 -7.968 -2.586 1.00 88.69 87 SER A CA 1
ATOM 651 C C . SER A 1 87 ? -2.459 -8.755 -1.422 1.00 88.69 87 SER A C 1
ATOM 653 O O . SER A 1 87 ? -1.989 -8.153 -0.451 1.00 88.69 87 SER A O 1
ATOM 655 N N . ALA A 1 88 ? -2.490 -10.092 -1.483 1.00 86.31 88 ALA A N 1
ATOM 656 C CA . ALA A 1 88 ? -2.290 -11.008 -0.362 1.00 86.31 88 ALA A CA 1
ATOM 657 C C . ALA A 1 88 ? -2.977 -10.545 0.945 1.00 86.31 88 ALA A C 1
ATOM 659 O O . ALA A 1 88 ? -2.444 -10.731 2.046 1.00 86.31 88 ALA A O 1
ATOM 660 N N . HIS A 1 89 ? -4.145 -9.896 0.835 1.00 85.94 89 HIS A N 1
ATOM 661 C CA . HIS A 1 89 ? -4.934 -9.461 1.984 1.00 85.94 89 HIS A CA 1
ATOM 662 C C . HIS A 1 89 ? -5.460 -10.680 2.752 1.00 85.94 89 HIS A C 1
ATOM 664 O O . HIS A 1 89 ? -5.987 -11.627 2.170 1.00 85.94 89 HIS A O 1
ATOM 670 N N . VAL A 1 90 ? -5.319 -10.649 4.080 1.00 88.06 90 VAL A N 1
ATOM 671 C CA . VAL A 1 90 ? -5.729 -11.739 4.974 1.00 88.06 90 VAL A CA 1
ATOM 672 C C . VAL A 1 90 ? -6.797 -11.204 5.932 1.00 88.06 90 VAL A C 1
ATOM 674 O O . VAL A 1 90 ? -6.433 -10.651 6.974 1.00 88.06 90 VAL A O 1
ATOM 677 N N . PRO A 1 91 ? -8.101 -11.397 5.641 1.00 86.94 91 PRO A N 1
ATOM 678 C CA . PRO A 1 91 ? -9.190 -10.838 6.448 1.00 86.94 91 PRO A CA 1
ATOM 679 C C . PRO A 1 91 ? -9.092 -11.192 7.937 1.00 86.94 91 PRO A C 1
ATOM 681 O O . PRO A 1 91 ? -9.242 -10.332 8.799 1.00 86.94 91 PRO A O 1
ATOM 684 N N . ALA A 1 92 ? -8.721 -12.435 8.259 1.00 85.12 92 ALA A N 1
ATOM 685 C CA . ALA A 1 92 ? -8.549 -12.882 9.643 1.00 85.12 92 ALA A CA 1
ATOM 686 C C . ALA A 1 92 ? -7.480 -12.078 10.416 1.00 85.12 92 ALA A C 1
ATOM 688 O O . ALA A 1 92 ? -7.613 -11.840 11.621 1.00 85.12 92 ALA A O 1
ATOM 689 N N . ALA A 1 93 ? -6.420 -11.629 9.733 1.00 85.00 93 ALA A N 1
ATOM 690 C CA . ALA A 1 93 ? -5.393 -10.787 10.339 1.00 85.00 93 ALA A CA 1
ATOM 691 C C . ALA A 1 93 ? -5.912 -9.364 10.593 1.00 85.00 93 ALA A C 1
ATOM 693 O O . ALA A 1 93 ? -5.493 -8.733 11.568 1.00 85.00 93 ALA A O 1
ATOM 694 N N . THR A 1 94 ? -6.784 -8.841 9.726 1.00 89.38 94 THR A N 1
ATOM 695 C CA . THR A 1 94 ? -7.493 -7.563 9.920 1.00 89.38 94 THR A CA 1
ATOM 696 C C . THR A 1 94 ? -8.405 -7.638 11.129 1.00 89.38 94 THR A C 1
ATOM 698 O O . THR A 1 94 ? -8.312 -6.787 12.011 1.00 89.38 94 THR A O 1
ATOM 701 N N . GLU A 1 95 ? -9.215 -8.690 11.220 1.00 90.31 95 GLU A N 1
ATOM 702 C CA . GLU A 1 95 ? -10.120 -8.913 12.346 1.00 90.31 95 GLU A CA 1
ATOM 703 C C . GLU A 1 95 ? -9.346 -9.008 13.663 1.00 90.31 95 GLU A C 1
ATOM 705 O O . GLU A 1 95 ? -9.644 -8.278 14.601 1.00 90.31 95 GLU A O 1
ATOM 710 N N . THR A 1 96 ? -8.282 -9.815 13.718 1.00 90.81 96 THR A N 1
ATOM 711 C CA . THR A 1 96 ? -7.480 -9.989 14.943 1.00 90.81 96 THR A CA 1
ATOM 712 C C . THR A 1 96 ? -6.881 -8.671 15.434 1.00 90.81 96 THR A C 1
ATOM 714 O O . THR A 1 96 ? -6.955 -8.356 16.620 1.00 90.81 96 THR A O 1
ATOM 717 N N . ALA A 1 97 ? -6.314 -7.866 14.535 1.00 89.38 97 ALA A N 1
ATOM 718 C CA . ALA A 1 97 ? -5.772 -6.569 14.924 1.00 89.38 97 ALA A CA 1
ATOM 719 C C . ALA A 1 97 ? -6.857 -5.560 15.301 1.00 89.38 97 ALA A C 1
ATOM 721 O O . ALA A 1 97 ? -6.651 -4.774 16.219 1.00 89.38 97 ALA A O 1
ATOM 722 N N . THR A 1 98 ? -8.006 -5.603 14.627 1.00 93.19 98 THR A N 1
ATOM 723 C CA . THR A 1 98 ? -9.152 -4.750 14.955 1.00 93.19 98 THR A CA 1
ATOM 724 C C . THR A 1 98 ? -9.655 -5.043 16.362 1.00 93.19 98 THR A C 1
ATOM 726 O O . THR A 1 98 ? -9.802 -4.112 17.147 1.00 93.19 98 THR A O 1
ATOM 729 N N . ARG A 1 99 ? -9.813 -6.324 16.721 1.00 92.94 99 ARG A N 1
ATOM 730 C CA . ARG A 1 99 ? -10.187 -6.732 18.082 1.00 92.94 99 ARG A CA 1
ATOM 731 C C . ARG A 1 99 ? -9.155 -6.291 19.114 1.00 92.94 99 ARG A C 1
ATOM 733 O O . ARG A 1 99 ? -9.530 -5.792 20.162 1.00 92.94 99 ARG A O 1
ATOM 740 N N . GLY A 1 100 ? -7.860 -6.404 18.809 1.00 89.75 100 GLY A N 1
ATOM 741 C CA . GLY A 1 100 ? -6.801 -5.918 19.701 1.00 89.75 100 GLY A CA 1
ATOM 742 C C . GLY A 1 100 ? -6.842 -4.401 19.930 1.00 89.75 100 GLY A C 1
ATOM 743 O O . GLY A 1 100 ? -6.675 -3.940 21.059 1.00 89.75 100 GLY A O 1
ATOM 744 N N . ILE A 1 101 ? -7.105 -3.623 18.875 1.00 92.38 101 ILE A N 1
ATOM 745 C CA . ILE A 1 101 ? -7.276 -2.166 18.967 1.00 92.38 101 ILE A CA 1
ATOM 746 C C . ILE A 1 101 ? -8.536 -1.825 19.773 1.00 92.38 101 ILE A C 1
ATOM 748 O O . ILE A 1 101 ? -8.468 -0.986 20.666 1.00 92.38 101 ILE A O 1
ATOM 752 N N . PHE A 1 102 ? -9.656 -2.495 19.494 1.00 92.75 102 PHE A N 1
ATOM 753 C CA . PHE A 1 102 ? -10.923 -2.276 20.191 1.00 92.75 102 PHE A CA 1
ATOM 754 C C . PHE A 1 102 ? -10.852 -2.690 21.667 1.00 92.75 102 PHE A C 1
ATOM 756 O O . PHE A 1 102 ? -11.363 -1.985 22.521 1.00 92.75 102 PHE A O 1
ATOM 763 N N . ALA A 1 103 ? -10.147 -3.769 22.009 1.00 91.62 103 ALA A N 1
ATOM 764 C CA . ALA A 1 103 ? -9.938 -4.176 23.401 1.00 91.62 103 ALA A CA 1
ATOM 765 C C . ALA A 1 103 ? -9.144 -3.141 24.221 1.00 91.62 103 ALA A C 1
ATOM 767 O O . ALA A 1 103 ? -9.207 -3.150 25.446 1.00 91.62 103 ALA A O 1
ATOM 768 N N . SER A 1 104 ? -8.398 -2.256 23.551 1.00 88.31 104 SER A N 1
ATOM 769 C CA . SER A 1 104 ? -7.671 -1.145 24.178 1.00 88.31 104 SER A CA 1
ATOM 770 C C . SER A 1 104 ? -8.471 0.167 24.178 1.00 88.31 104 SER A C 1
ATOM 772 O O . SER A 1 104 ? -7.930 1.205 24.557 1.00 88.31 104 SER A O 1
ATOM 774 N N . TYR A 1 105 ? -9.721 0.154 23.702 1.00 90.81 105 TYR A N 1
ATOM 775 C CA . TYR A 1 105 ? -10.596 1.321 23.688 1.00 90.81 105 TYR A CA 1
ATOM 776 C C . TYR A 1 105 ? -11.106 1.618 25.100 1.00 90.81 105 TYR A C 1
ATOM 778 O O . TYR A 1 105 ? -11.786 0.800 25.716 1.00 90.81 105 TYR A O 1
ATOM 786 N N . ASP A 1 106 ? -10.795 2.816 25.588 1.00 88.44 106 ASP A N 1
ATOM 787 C CA . ASP A 1 106 ? -11.313 3.339 26.846 1.00 88.44 106 ASP A CA 1
ATOM 788 C C . ASP A 1 106 ? -12.439 4.340 26.559 1.00 88.44 106 ASP A C 1
ATOM 790 O O . ASP A 1 106 ? -12.194 5.458 26.106 1.00 88.44 106 ASP A O 1
ATOM 794 N N . ALA A 1 107 ? -13.684 3.935 26.817 1.00 86.62 107 ALA A N 1
ATOM 795 C CA . ALA A 1 107 ? -14.855 4.792 26.639 1.00 86.62 107 ALA A CA 1
ATOM 796 C C . ALA A 1 107 ? -14.946 5.927 27.678 1.00 86.62 107 ALA A C 1
ATOM 798 O O . ALA A 1 107 ? -15.728 6.858 27.495 1.00 86.62 107 ALA A O 1
ATOM 799 N N . THR A 1 108 ? -14.171 5.857 28.764 1.00 88.50 108 THR A N 1
ATOM 800 C CA . THR A 1 108 ? -14.144 6.873 29.827 1.00 88.50 108 THR A CA 1
ATOM 801 C C . THR A 1 108 ? -13.092 7.954 29.580 1.00 88.50 108 THR A C 1
ATOM 803 O O . THR A 1 108 ? -13.212 9.064 30.102 1.00 88.50 108 THR A O 1
ATOM 806 N N . ALA A 1 109 ? -12.091 7.663 28.745 1.00 90.69 109 ALA A N 1
ATOM 807 C CA . ALA A 1 109 ? -11.094 8.631 28.319 1.00 90.69 109 ALA A CA 1
ATOM 808 C C . ALA A 1 109 ? -11.704 9.652 27.346 1.00 90.69 109 ALA A C 1
ATOM 810 O O . ALA A 1 109 ? -12.324 9.288 26.344 1.00 90.69 109 ALA A O 1
ATOM 811 N N . ALA A 1 110 ? -11.464 10.943 27.600 1.00 89.94 110 ALA A N 1
ATOM 812 C CA . ALA A 1 110 ? -11.987 12.040 26.779 1.00 89.94 110 ALA A CA 1
ATOM 813 C C . ALA A 1 110 ? -11.576 11.941 25.294 1.00 89.94 110 ALA A C 1
ATOM 815 O O . ALA A 1 110 ? -12.308 12.390 24.414 1.00 89.94 110 ALA A O 1
ATOM 816 N N . ASP A 1 111 ? -10.424 11.334 25.006 1.00 92.75 111 ASP A N 1
ATOM 817 C CA . ASP A 1 111 ? -9.869 11.126 23.669 1.00 92.75 111 ASP A CA 1
ATOM 818 C C . ASP A 1 111 ? -9.906 9.657 23.206 1.00 92.75 111 ASP A C 1
ATOM 820 O O . ASP A 1 111 ? -9.401 9.342 22.124 1.00 92.75 111 ASP A O 1
ATOM 824 N N . GLY A 1 112 ? -10.553 8.759 23.958 1.00 92.44 112 GLY A N 1
ATOM 825 C CA . GLY A 1 112 ? -10.539 7.317 23.696 1.00 92.44 112 GLY A CA 1
ATOM 826 C C . GLY A 1 112 ? -11.009 6.947 22.286 1.00 92.44 112 GLY A C 1
ATOM 827 O O . GLY A 1 112 ? -10.364 6.154 21.592 1.00 92.44 112 GLY A O 1
ATOM 828 N N . PHE A 1 113 ? -12.085 7.584 21.806 1.00 94.81 113 PHE A N 1
ATOM 829 C CA . PHE A 1 113 ? -12.577 7.381 20.439 1.00 94.81 113 PHE A CA 1
ATOM 830 C C . PHE A 1 113 ? -11.571 7.872 19.391 1.00 94.81 113 PHE A C 1
ATOM 832 O O . PHE A 1 113 ? -11.314 7.184 18.401 1.00 94.81 113 PHE A O 1
ATOM 839 N N . ALA A 1 114 ? -10.977 9.049 19.604 1.00 93.75 114 ALA A N 1
ATOM 840 C CA . ALA A 1 114 ? -10.023 9.635 18.668 1.00 93.75 114 ALA A CA 1
ATOM 841 C C . ALA A 1 114 ? -8.756 8.769 18.552 1.00 93.75 114 ALA A C 1
ATOM 843 O O . ALA A 1 114 ? -8.272 8.519 17.442 1.00 93.75 114 ALA A O 1
ATOM 844 N N . ILE A 1 115 ? -8.267 8.241 19.679 1.00 92.62 115 ILE A N 1
ATOM 845 C CA . ILE A 1 115 ? -7.141 7.303 19.727 1.00 92.62 115 ILE A CA 1
ATOM 846 C C . ILE A 1 115 ? -7.480 6.022 18.961 1.00 92.62 115 ILE A C 1
ATOM 848 O O . ILE A 1 115 ? -6.727 5.636 18.062 1.00 92.62 115 ILE A O 1
ATOM 852 N N . MET A 1 116 ? -8.609 5.374 19.269 1.00 95.19 116 MET A N 1
ATOM 853 C CA . MET A 1 116 ? -9.025 4.138 18.599 1.00 95.19 116 MET A CA 1
ATOM 854 C C . MET A 1 116 ? -9.199 4.356 17.089 1.00 95.19 116 MET A C 1
ATOM 856 O O . MET A 1 116 ? -8.629 3.613 16.289 1.00 95.19 116 MET A O 1
ATOM 860 N N . SER A 1 117 ? -9.913 5.409 16.682 1.00 96.81 117 SER A N 1
ATOM 861 C CA . SER A 1 117 ? -10.111 5.759 15.271 1.00 96.81 117 SER A CA 1
ATOM 862 C C . SER A 1 117 ? -8.777 5.972 14.545 1.00 96.81 117 SER A C 1
ATOM 864 O O . SER A 1 117 ? -8.577 5.450 13.447 1.00 96.81 117 SER A O 1
ATOM 866 N N . SER A 1 118 ? -7.810 6.650 15.173 1.00 92.56 118 SER A N 1
ATOM 867 C CA . SER A 1 118 ? -6.455 6.826 14.630 1.00 92.56 118 SER A CA 1
ATOM 868 C C . SER A 1 118 ? -5.694 5.500 14.476 1.00 92.56 118 SER A C 1
ATOM 870 O O . SER A 1 118 ? -5.034 5.274 13.457 1.00 92.56 118 SER A O 1
ATOM 872 N N . GLN A 1 119 ? -5.791 4.587 15.450 1.00 94.56 119 GLN A N 1
ATOM 873 C CA . GLN A 1 119 ? -5.180 3.251 15.368 1.00 94.56 119 GLN A CA 1
ATOM 874 C C . GLN A 1 119 ? -5.764 2.437 14.202 1.00 94.56 119 GLN A C 1
ATOM 876 O O . GLN A 1 119 ? -5.014 1.833 13.429 1.00 94.56 119 GLN A O 1
ATOM 881 N N . LEU A 1 120 ? -7.089 2.459 14.039 1.00 96.75 120 LEU A N 1
ATOM 882 C CA . LEU A 1 120 ? -7.795 1.767 12.957 1.00 96.75 120 LEU A CA 1
ATOM 883 C C . LEU A 1 120 ? -7.445 2.353 11.579 1.00 96.75 120 LEU A C 1
ATOM 885 O O . LEU A 1 120 ? -7.144 1.609 10.646 1.00 96.75 120 LEU A O 1
ATOM 889 N N . GLN A 1 121 ? -7.370 3.680 11.458 1.00 96.69 121 GLN A N 1
ATOM 890 C CA . GLN A 1 121 ? -6.922 4.350 10.233 1.00 96.69 121 GLN A CA 1
ATOM 891 C C . GLN A 1 121 ? -5.474 3.994 9.865 1.00 96.69 121 GLN A C 1
ATOM 893 O O . GLN A 1 121 ? -5.182 3.731 8.695 1.00 96.69 121 GLN A O 1
ATOM 898 N N . ARG A 1 122 ? -4.564 3.917 10.846 1.00 92.50 122 ARG A N 1
ATOM 899 C CA . ARG A 1 122 ? -3.185 3.455 10.613 1.00 92.50 122 ARG A CA 1
ATOM 900 C C . ARG A 1 122 ? -3.131 2.003 10.164 1.00 92.50 122 ARG A C 1
ATOM 902 O O . ARG A 1 122 ? -2.333 1.668 9.290 1.00 92.50 122 ARG A O 1
ATOM 909 N N . ARG A 1 123 ? -3.990 1.143 10.719 1.00 93.06 123 ARG A N 1
ATOM 910 C CA . ARG A 1 123 ? -4.114 -0.246 10.271 1.00 93.06 123 ARG A CA 1
ATOM 911 C C . ARG A 1 123 ? -4.573 -0.330 8.812 1.00 93.06 123 ARG A C 1
ATOM 913 O O . ARG A 1 123 ? -3.984 -1.080 8.038 1.00 93.06 123 ARG A O 1
ATOM 920 N N . LEU A 1 124 ? -5.569 0.462 8.425 1.00 95.50 124 LEU A N 1
ATOM 921 C CA . LEU A 1 124 ? -6.033 0.548 7.039 1.00 95.50 124 LEU A CA 1
ATOM 922 C C . LEU A 1 124 ? -4.923 1.033 6.092 1.00 95.50 124 LEU A C 1
ATOM 924 O O . LEU A 1 124 ? -4.702 0.428 5.039 1.00 95.50 124 LEU A O 1
ATOM 928 N N . GLY A 1 125 ? -4.181 2.074 6.478 1.00 93.00 125 GLY A N 1
ATOM 929 C CA . GLY A 1 125 ? -3.053 2.587 5.695 1.00 93.00 125 GLY A CA 1
ATOM 930 C C . GLY A 1 125 ? -1.943 1.549 5.506 1.00 93.00 125 GLY A C 1
ATOM 931 O O . GLY A 1 125 ? -1.470 1.342 4.387 1.00 93.00 125 GLY A O 1
ATOM 932 N N . TYR A 1 126 ? -1.598 0.823 6.575 1.00 89.38 126 TYR A N 1
ATOM 933 C CA . TYR A 1 126 ? -0.665 -0.306 6.532 1.00 89.38 126 TYR A CA 1
ATOM 934 C C . TYR A 1 126 ? -1.074 -1.360 5.494 1.00 89.38 126 TYR A C 1
ATOM 936 O O . TYR A 1 126 ? -0.267 -1.728 4.639 1.00 89.38 126 TYR A O 1
ATOM 944 N N . GLU A 1 127 ? -2.321 -1.838 5.547 1.00 91.75 127 GLU A N 1
ATOM 945 C CA . GLU A 1 127 ? -2.791 -2.893 4.642 1.00 91.75 127 GLU A CA 1
ATOM 946 C C . GLU A 1 127 ? -2.841 -2.428 3.186 1.00 91.75 127 GLU A C 1
ATOM 948 O O . GLU A 1 127 ? -2.446 -3.173 2.292 1.00 91.75 127 GLU A O 1
ATOM 953 N N . THR A 1 128 ? -3.230 -1.173 2.959 1.00 94.00 128 THR A N 1
ATOM 954 C CA . THR A 1 128 ? -3.261 -0.551 1.627 1.00 94.00 128 THR A CA 1
ATOM 955 C C . THR A 1 128 ? -1.865 -0.528 0.995 1.00 94.00 128 THR A C 1
ATOM 957 O O . THR A 1 128 ? -1.680 -0.984 -0.132 1.00 94.00 128 THR A O 1
ATOM 960 N N . LYS A 1 129 ? -0.845 -0.054 1.727 1.00 90.38 129 LYS A N 1
ATOM 961 C CA . LYS A 1 129 ? 0.539 -0.005 1.217 1.00 90.38 129 LYS A CA 1
ATOM 962 C C . LYS A 1 129 ? 1.134 -1.401 1.039 1.00 90.38 129 LYS A C 1
ATOM 964 O O . LYS A 1 129 ? 1.844 -1.644 0.064 1.00 90.38 129 LYS A O 1
ATOM 969 N N . ARG A 1 130 ? 0.832 -2.319 1.961 1.00 87.94 130 ARG A N 1
ATOM 970 C CA . ARG A 1 130 ? 1.278 -3.711 1.871 1.00 87.94 130 ARG A CA 1
ATOM 971 C C . ARG A 1 130 ? 0.706 -4.403 0.635 1.00 87.94 130 ARG A C 1
ATOM 973 O O . ARG A 1 130 ? 1.464 -5.064 -0.066 1.00 87.94 130 ARG A O 1
ATOM 980 N N . ALA A 1 131 ? -0.578 -4.208 0.339 1.00 91.88 131 ALA A N 1
ATOM 981 C CA . ALA A 1 131 ? -1.227 -4.784 -0.835 1.00 91.88 131 ALA A CA 1
ATOM 982 C C . ALA A 1 131 ? -0.567 -4.335 -2.145 1.00 91.88 131 ALA A C 1
ATOM 984 O O . ALA A 1 131 ? -0.215 -5.177 -2.967 1.00 91.88 131 ALA A O 1
ATOM 985 N N . ALA A 1 132 ? -0.303 -3.032 -2.297 1.00 93.69 132 ALA A N 1
ATOM 986 C CA . ALA A 1 132 ? 0.419 -2.520 -3.460 1.00 93.69 132 ALA A CA 1
ATOM 987 C C . ALA A 1 132 ? 1.809 -3.163 -3.606 1.00 93.69 132 ALA A C 1
ATOM 989 O O . ALA A 1 132 ? 2.181 -3.622 -4.683 1.00 93.69 132 ALA A O 1
ATOM 990 N N . GLY A 1 133 ? 2.573 -3.239 -2.513 1.00 89.25 133 GLY A N 1
ATOM 991 C CA . GLY A 1 133 ? 3.895 -3.859 -2.531 1.00 89.25 133 GLY A CA 1
ATOM 992 C C . GLY A 1 133 ? 3.868 -5.349 -2.888 1.00 89.25 133 GLY A C 1
ATOM 993 O O . GLY A 1 133 ? 4.672 -5.791 -3.708 1.00 89.25 133 GLY A O 1
ATOM 994 N N . ASN A 1 134 ? 2.918 -6.108 -2.332 1.00 87.31 134 ASN A N 1
ATOM 995 C CA . ASN A 1 134 ? 2.721 -7.525 -2.656 1.00 87.31 134 ASN A CA 1
ATOM 996 C C . ASN A 1 134 ? 2.437 -7.719 -4.146 1.00 87.31 134 ASN A C 1
ATOM 998 O O . ASN A 1 134 ? 3.046 -8.581 -4.776 1.00 87.31 134 ASN A O 1
ATOM 1002 N N . THR A 1 135 ? 1.585 -6.873 -4.729 1.00 92.50 135 THR A N 1
ATOM 1003 C CA . THR A 1 135 ? 1.243 -6.956 -6.150 1.00 92.50 135 THR A CA 1
ATOM 1004 C C . THR A 1 135 ? 2.449 -6.696 -7.053 1.00 92.50 135 THR A C 1
ATOM 1006 O O . THR A 1 135 ? 2.646 -7.415 -8.033 1.00 92.50 135 THR A O 1
ATOM 1009 N N . LEU A 1 136 ? 3.309 -5.730 -6.713 1.00 92.69 136 LEU A N 1
ATOM 1010 C CA . LEU A 1 136 ? 4.538 -5.460 -7.476 1.00 92.69 136 LEU A CA 1
ATOM 1011 C C . LEU A 1 136 ? 5.485 -6.665 -7.469 1.00 92.69 136 LEU A C 1
ATOM 1013 O O . LEU A 1 136 ? 6.048 -7.027 -8.504 1.00 92.69 136 LEU A O 1
ATOM 1017 N N . PHE A 1 137 ? 5.621 -7.331 -6.322 1.00 84.56 137 PHE A N 1
ATOM 1018 C CA . PHE A 1 137 ? 6.429 -8.544 -6.224 1.00 84.56 137 PHE A CA 1
ATOM 1019 C C . PHE A 1 137 ? 5.790 -9.753 -6.899 1.00 84.56 137 PHE A C 1
ATOM 1021 O O . PHE A 1 137 ? 6.510 -10.551 -7.497 1.00 84.56 137 PHE A O 1
ATOM 1028 N N . ALA A 1 138 ? 4.467 -9.903 -6.820 1.00 86.44 138 ALA A N 1
ATOM 1029 C CA . ALA A 1 138 ? 3.750 -10.978 -7.494 1.00 86.44 138 ALA A CA 1
ATOM 1030 C C . ALA A 1 138 ? 3.957 -10.905 -9.008 1.00 86.44 138 ALA A C 1
ATOM 1032 O O . ALA A 1 138 ? 4.329 -11.909 -9.610 1.00 86.44 138 ALA A O 1
ATOM 1033 N N . ASN A 1 139 ? 3.846 -9.707 -9.584 1.00 91.56 139 ASN A N 1
ATOM 1034 C CA . ASN A 1 139 ? 4.161 -9.465 -10.988 1.00 91.56 139 ASN A CA 1
ATOM 1035 C C . ASN A 1 139 ? 5.628 -9.779 -11.311 1.00 91.56 139 ASN A C 1
ATOM 1037 O O . ASN A 1 139 ? 5.905 -10.575 -12.198 1.00 91.56 139 ASN A O 1
ATOM 1041 N N . GLY A 1 140 ? 6.577 -9.275 -10.515 1.00 90.12 140 GLY A N 1
ATOM 1042 C CA . GLY A 1 140 ? 7.998 -9.619 -10.664 1.00 90.12 140 GLY A CA 1
ATOM 1043 C C . GLY A 1 140 ? 8.310 -11.110 -10.670 1.00 90.12 140 GLY A C 1
ATOM 1044 O O . GLY A 1 140 ? 9.205 -11.556 -11.382 1.00 90.12 140 GLY A O 1
ATOM 1045 N N . ARG A 1 141 ? 7.588 -11.874 -9.846 1.00 86.25 141 ARG A N 1
ATOM 1046 C CA . ARG A 1 141 ? 7.778 -13.317 -9.685 1.00 86.25 141 ARG A CA 1
ATOM 1047 C C . ARG A 1 141 ? 7.309 -14.099 -10.908 1.00 86.25 141 ARG A C 1
ATOM 1049 O O . ARG A 1 141 ? 7.938 -15.103 -11.237 1.00 86.25 141 ARG A O 1
ATOM 1056 N N . ILE A 1 142 ? 6.206 -13.678 -11.524 1.00 88.12 142 ILE A N 1
ATOM 1057 C CA . ILE A 1 142 ? 5.622 -14.362 -12.684 1.00 88.12 142 ILE A CA 1
ATOM 1058 C C . ILE A 1 142 ? 6.149 -13.822 -14.018 1.00 88.12 142 ILE A C 1
ATOM 1060 O O . ILE A 1 142 ? 5.986 -14.489 -15.035 1.00 88.12 142 ILE A O 1
ATOM 1064 N N . ASP A 1 143 ? 6.794 -12.652 -14.028 1.00 93.62 143 ASP A N 1
ATOM 1065 C CA . ASP A 1 143 ? 7.328 -12.060 -15.252 1.00 93.62 143 ASP A CA 1
ATOM 1066 C C . ASP A 1 143 ? 8.507 -12.884 -15.813 1.00 93.62 143 ASP A C 1
ATOM 1068 O O . ASP A 1 143 ? 9.565 -12.984 -15.172 1.00 93.62 143 ASP A O 1
ATOM 1072 N N . PRO A 1 144 ? 8.384 -13.442 -17.038 1.00 92.19 144 PRO A N 1
ATOM 1073 C CA . PRO A 1 144 ? 9.441 -14.237 -17.661 1.00 92.19 144 PRO A CA 1
ATOM 1074 C C . PRO A 1 144 ? 10.728 -13.442 -17.918 1.00 92.19 144 PRO A C 1
ATOM 1076 O O . PRO A 1 144 ? 11.803 -14.037 -18.023 1.00 92.19 144 PRO A O 1
ATOM 1079 N N . ARG A 1 145 ? 10.650 -12.107 -17.993 1.00 91.31 145 ARG A N 1
ATOM 1080 C CA . ARG A 1 145 ? 11.797 -11.215 -18.213 1.00 91.31 145 ARG A CA 1
ATOM 1081 C C . ARG A 1 145 ? 12.576 -10.907 -16.932 1.00 91.31 145 ARG A C 1
ATOM 1083 O O . ARG A 1 145 ? 13.632 -10.288 -17.027 1.00 91.31 145 ARG A O 1
ATOM 1090 N N . ARG A 1 146 ? 12.100 -11.368 -15.766 1.00 89.31 146 ARG A N 1
ATOM 1091 C CA . ARG A 1 146 ? 12.805 -11.333 -14.469 1.00 89.31 146 ARG A CA 1
ATOM 1092 C C . ARG A 1 146 ? 13.400 -9.954 -14.134 1.00 89.31 146 ARG A C 1
ATOM 1094 O O . ARG A 1 146 ? 14.628 -9.816 -14.102 1.00 89.31 146 ARG A O 1
ATOM 1101 N N . PRO A 1 147 ? 12.562 -8.936 -13.873 1.00 91.56 147 PRO A N 1
ATOM 1102 C CA . PRO A 1 147 ? 13.058 -7.611 -13.526 1.00 91.56 147 PRO A CA 1
ATOM 1103 C C . PRO A 1 147 ? 13.849 -7.618 -12.220 1.00 91.56 147 PRO A C 1
ATOM 1105 O O . PRO A 1 147 ? 13.691 -8.486 -11.356 1.00 91.56 147 PRO A O 1
ATOM 1108 N N . ARG A 1 148 ? 14.659 -6.577 -12.048 1.00 87.81 148 ARG A N 1
ATOM 1109 C CA . ARG A 1 148 ? 15.249 -6.209 -10.760 1.00 87.81 148 ARG A CA 1
ATOM 1110 C C . ARG A 1 148 ? 14.447 -5.084 -10.143 1.00 87.81 148 ARG A C 1
ATOM 1112 O O . ARG A 1 148 ? 13.877 -4.266 -10.856 1.00 87.81 148 ARG A O 1
ATOM 1119 N N . PHE A 1 149 ? 14.450 -5.014 -8.820 1.00 87.38 149 PHE A N 1
ATOM 1120 C CA . PHE A 1 149 ? 13.732 -3.974 -8.095 1.00 87.38 149 PHE A CA 1
ATOM 1121 C C . PHE A 1 149 ? 14.679 -3.049 -7.346 1.00 87.38 149 PHE A C 1
ATOM 1123 O O . PHE A 1 149 ? 15.698 -3.497 -6.817 1.00 87.38 149 PHE A O 1
ATOM 1130 N N . ALA A 1 150 ? 14.277 -1.786 -7.233 1.00 87.62 150 ALA A N 1
ATOM 1131 C CA . ALA A 1 150 ? 14.818 -0.819 -6.289 1.00 87.62 150 ALA A CA 1
ATOM 1132 C C . ALA A 1 150 ? 13.692 -0.209 -5.446 1.00 87.62 150 ALA A C 1
ATOM 1134 O O . ALA A 1 150 ? 12.541 -0.105 -5.879 1.00 87.62 150 ALA A O 1
ATOM 1135 N N . ARG A 1 151 ? 14.026 0.212 -4.224 1.00 88.12 151 ARG A N 1
ATOM 1136 C CA . ARG A 1 151 ? 13.145 1.061 -3.419 1.00 88.12 151 ARG A CA 1
ATOM 1137 C C . ARG A 1 151 ? 13.489 2.506 -3.748 1.00 88.12 151 ARG A C 1
ATOM 1139 O O . ARG A 1 151 ? 14.635 2.897 -3.569 1.00 88.12 151 ARG A O 1
ATOM 1146 N N . ILE A 1 152 ? 12.511 3.283 -4.193 1.00 89.62 152 ILE A N 1
ATOM 1147 C CA . ILE A 1 152 ? 12.701 4.690 -4.547 1.00 89.62 152 ILE A CA 1
ATOM 1148 C C . ILE A 1 152 ? 11.990 5.548 -3.492 1.00 89.62 152 ILE A C 1
ATOM 1150 O O . ILE A 1 152 ? 10.754 5.553 -3.435 1.00 89.62 152 ILE A O 1
ATOM 1154 N N . PRO A 1 153 ? 12.729 6.217 -2.584 1.00 86.88 153 PRO A N 1
ATOM 1155 C CA . PRO A 1 153 ? 12.140 7.022 -1.527 1.00 86.88 153 PRO A CA 1
ATOM 1156 C C . PRO A 1 153 ? 11.467 8.268 -2.081 1.00 86.88 153 PRO A C 1
ATOM 1158 O O . PRO A 1 153 ? 11.876 8.842 -3.091 1.00 86.88 153 PRO A O 1
ATOM 1161 N N . ARG A 1 154 ? 10.455 8.723 -1.352 1.00 84.12 154 ARG A N 1
ATOM 1162 C CA . ARG A 1 154 ? 9.855 10.040 -1.513 1.00 84.12 154 ARG A CA 1
ATOM 1163 C C . ARG A 1 154 ? 9.619 10.613 -0.128 1.00 84.12 154 ARG A C 1
ATOM 1165 O O . ARG A 1 154 ? 9.251 9.866 0.783 1.00 84.12 154 ARG A O 1
ATOM 1172 N N . GLY A 1 155 ? 9.851 11.912 0.029 1.00 71.56 155 GLY A N 1
ATOM 1173 C CA . GLY A 1 155 ? 9.587 12.591 1.291 1.00 71.56 155 GLY A CA 1
ATOM 1174 C C . GLY A 1 155 ? 8.127 12.426 1.708 1.00 71.56 155 GLY A C 1
ATOM 1175 O O . GLY A 1 155 ? 7.243 12.479 0.861 1.00 71.56 155 GLY A O 1
ATOM 1176 N N . SER A 1 156 ? 7.854 12.216 2.988 1.00 65.94 156 SER A N 1
ATOM 1177 C CA . SER A 1 156 ? 6.521 12.358 3.584 1.00 65.94 156 SER A CA 1
ATOM 1178 C C . SER A 1 156 ? 6.543 13.466 4.634 1.00 65.94 156 SER A C 1
ATOM 1180 O O . SER A 1 156 ? 7.604 14.030 4.916 1.00 65.94 156 SER A O 1
ATOM 1182 N N . ARG A 1 157 ? 5.386 13.774 5.235 1.00 63.25 157 ARG A N 1
ATOM 1183 C CA . ARG A 1 157 ? 5.321 14.738 6.345 1.00 63.25 157 ARG A CA 1
ATOM 1184 C C . ARG A 1 157 ? 6.212 14.292 7.504 1.00 63.25 157 ARG A C 1
ATOM 1186 O O . ARG A 1 157 ? 6.932 15.104 8.072 1.00 63.25 157 ARG A O 1
ATOM 1193 N N . SER A 1 158 ? 6.168 13.003 7.833 1.00 58.94 158 SER A N 1
ATOM 1194 C CA . SER A 1 158 ? 6.958 12.425 8.923 1.00 58.94 158 SER A CA 1
ATOM 1195 C C . SER A 1 158 ? 8.429 12.216 8.564 1.00 58.94 158 SER A C 1
ATOM 1197 O O . SER A 1 158 ? 9.266 12.162 9.461 1.00 58.94 158 SER A O 1
ATOM 1199 N N . TYR A 1 159 ? 8.762 12.108 7.274 1.00 66.62 159 TYR A N 1
ATOM 1200 C CA . TYR A 1 159 ? 10.128 11.846 6.827 1.00 66.62 159 TYR A CA 1
ATOM 1201 C C . TYR A 1 159 ? 10.458 12.608 5.536 1.00 66.62 159 TYR A C 1
ATOM 1203 O O . TYR A 1 159 ? 10.262 12.064 4.448 1.00 66.62 159 TYR A O 1
ATOM 1211 N N . PRO A 1 160 ? 11.024 13.826 5.611 1.00 67.88 160 PRO A N 1
ATOM 1212 C CA . PRO A 1 160 ? 11.285 14.671 4.438 1.00 67.88 160 PRO A CA 1
ATOM 1213 C C . PRO A 1 160 ? 12.186 14.027 3.372 1.00 67.88 160 PRO A C 1
ATOM 1215 O O . PRO A 1 160 ? 12.049 14.323 2.190 1.00 67.88 160 PRO A O 1
ATOM 1218 N N . ARG A 1 161 ? 13.069 13.100 3.774 1.00 64.94 161 ARG A N 1
ATOM 1219 C CA . ARG A 1 161 ? 13.943 12.310 2.882 1.00 64.94 161 ARG A CA 1
ATOM 1220 C C . ARG A 1 161 ? 13.483 10.849 2.694 1.00 64.94 161 ARG A C 1
ATOM 1222 O O . ARG A 1 161 ? 14.232 10.016 2.196 1.00 64.94 161 ARG A O 1
ATOM 1229 N N . GLY A 1 162 ? 12.256 10.515 3.102 1.00 74.25 162 GLY A N 1
ATOM 1230 C CA . GLY A 1 162 ? 11.764 9.137 3.246 1.00 74.25 162 GLY A CA 1
ATOM 1231 C C . GLY A 1 162 ? 12.219 8.501 4.565 1.00 74.25 162 GLY A C 1
ATOM 1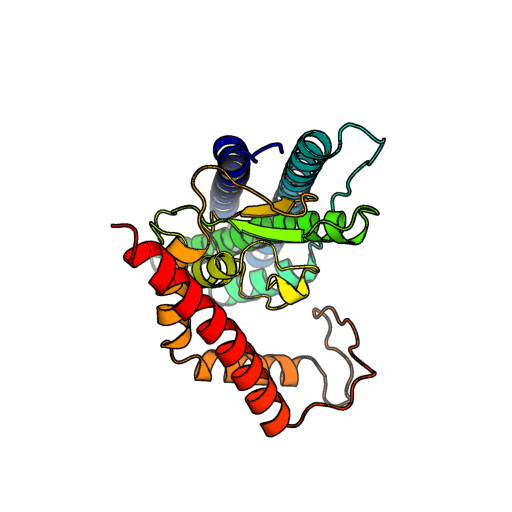232 O O . GLY A 1 162 ? 13.164 8.983 5.186 1.00 74.25 162 GLY A O 1
ATOM 1233 N N . CYS A 1 163 ? 11.536 7.460 5.054 1.00 76.94 163 CYS A N 1
ATOM 1234 C CA . CYS A 1 163 ? 11.898 6.861 6.346 1.00 76.94 163 CYS A CA 1
ATOM 1235 C C . CYS A 1 163 ? 13.293 6.199 6.291 1.00 76.94 163 CYS A C 1
ATOM 1237 O O . CYS A 1 163 ? 13.673 5.704 5.223 1.00 76.94 163 CYS A O 1
ATOM 1239 N N . PRO A 1 164 ? 14.051 6.137 7.408 1.00 75.12 164 PRO A N 1
ATOM 1240 C CA . PRO A 1 164 ? 15.414 5.591 7.420 1.00 75.12 164 PRO A CA 1
ATOM 1241 C C . PRO A 1 164 ? 15.511 4.179 6.836 1.00 75.12 164 PRO A C 1
ATOM 1243 O O . PRO A 1 164 ? 16.428 3.874 6.082 1.00 75.12 164 PRO A O 1
ATOM 1246 N N . PHE A 1 165 ? 14.506 3.340 7.090 1.00 75.75 165 PHE A N 1
ATOM 1247 C CA . PHE A 1 165 ? 14.417 2.009 6.499 1.00 75.75 165 PHE A CA 1
ATOM 1248 C C . PHE A 1 165 ? 14.329 2.042 4.961 1.00 75.75 165 PHE A C 1
ATOM 1250 O O . PHE A 1 165 ? 15.012 1.286 4.274 1.00 75.75 165 PHE A O 1
ATOM 1257 N N . CYS A 1 166 ? 13.519 2.934 4.387 1.00 80.25 166 CYS A N 1
ATOM 1258 C CA . CYS A 1 166 ? 13.409 3.047 2.934 1.00 80.25 166 CYS A CA 1
ATOM 1259 C C . CYS A 1 166 ? 14.662 3.653 2.304 1.00 80.25 166 CYS A C 1
ATOM 1261 O O . C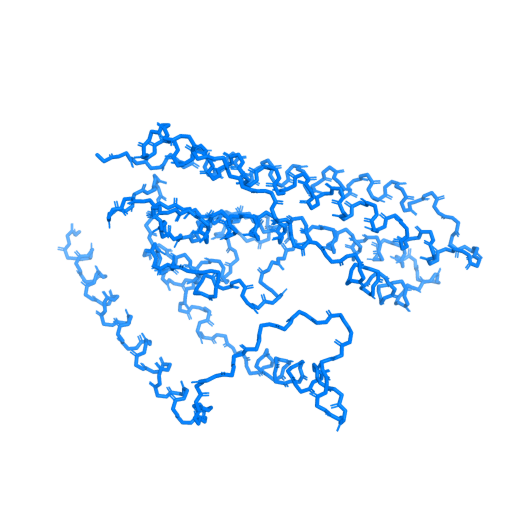YS A 1 166 ? 15.028 3.220 1.218 1.00 80.25 166 CYS A O 1
ATOM 1263 N N . GLN A 1 167 ? 15.332 4.595 2.975 1.00 82.06 167 GLN A N 1
ATOM 1264 C CA . GLN A 1 167 ? 16.629 5.119 2.527 1.00 82.06 167 GLN A CA 1
ATOM 1265 C C . GLN A 1 167 ? 17.686 4.006 2.510 1.00 82.06 167 GLN A C 1
ATOM 1267 O O . GLN A 1 167 ? 18.360 3.790 1.511 1.00 82.06 167 GLN A O 1
ATOM 1272 N N . MET A 1 168 ? 17.738 3.210 3.575 1.00 82.44 168 MET A N 1
ATOM 1273 C CA . MET A 1 168 ? 18.599 2.036 3.703 1.00 82.44 168 MET A CA 1
ATOM 1274 C C . MET A 1 168 ? 18.328 0.987 2.609 1.00 82.44 168 MET A C 1
ATOM 1276 O O . MET A 1 168 ? 19.260 0.384 2.087 1.00 82.44 168 MET A O 1
ATOM 1280 N N . LEU A 1 169 ? 17.072 0.756 2.207 1.00 80.50 169 LEU A N 1
ATOM 1281 C CA . LEU A 1 169 ? 16.767 -0.083 1.037 1.00 80.50 169 LEU A CA 1
ATOM 1282 C C . LEU A 1 169 ? 17.125 0.593 -0.294 1.00 80.50 169 LEU A C 1
ATOM 1284 O O . LEU A 1 169 ? 17.505 -0.103 -1.236 1.00 80.50 169 LEU A O 1
ATOM 1288 N N . ALA A 1 170 ? 16.992 1.912 -0.380 1.00 85.12 170 ALA A N 1
ATOM 1289 C CA . ALA A 1 170 ? 17.291 2.684 -1.575 1.00 85.12 170 ALA A CA 1
ATOM 1290 C C . ALA A 1 170 ? 18.789 2.753 -1.871 1.00 85.12 170 ALA A C 1
ATOM 1292 O O . ALA A 1 170 ? 19.158 2.692 -3.038 1.00 85.12 170 ALA A O 1
ATOM 1293 N N . SER A 1 171 ? 19.654 2.777 -0.854 1.00 82.88 171 SER A N 1
ATOM 1294 C CA . SER A 1 171 ? 21.111 2.785 -1.056 1.00 82.88 171 SER A CA 1
ATOM 1295 C C . SER A 1 171 ? 21.634 1.541 -1.779 1.00 82.88 171 SER A C 1
ATOM 1297 O O . SER A 1 171 ? 22.695 1.558 -2.403 1.00 82.88 171 SER A O 1
ATOM 1299 N N . ARG A 1 172 ? 20.860 0.449 -1.776 1.00 82.00 172 ARG A N 1
ATOM 1300 C CA . ARG A 1 172 ? 21.223 -0.787 -2.478 1.00 82.00 172 ARG A CA 1
ATOM 1301 C C . ARG A 1 172 ? 20.987 -0.735 -3.990 1.00 82.00 172 ARG A C 1
ATOM 1303 O O . ARG A 1 172 ? 21.613 -1.509 -4.707 1.00 82.00 172 ARG A O 1
ATOM 1310 N N . GLY A 1 173 ? 20.127 0.154 -4.491 1.00 84.12 173 GLY A N 1
ATOM 1311 C CA . GLY A 1 173 ? 19.772 0.224 -5.913 1.00 84.12 173 GLY A CA 1
ATOM 1312 C C . GLY A 1 173 ? 19.003 -1.001 -6.433 1.00 84.12 173 GLY A C 1
ATOM 1313 O O . GLY A 1 173 ? 18.352 -1.720 -5.673 1.00 84.12 173 GLY A O 1
ATOM 1314 N N . PHE A 1 174 ? 19.080 -1.237 -7.748 1.00 83.06 174 PHE A N 1
ATOM 1315 C CA . PHE A 1 174 ? 18.381 -2.319 -8.459 1.00 83.06 174 PHE A CA 1
ATOM 1316 C C . PHE A 1 174 ? 19.060 -3.686 -8.278 1.00 83.06 174 PHE A C 1
ATOM 1318 O O . PHE A 1 174 ? 19.568 -4.284 -9.226 1.00 83.06 174 PHE A O 1
ATOM 1325 N N . VAL A 1 175 ? 19.103 -4.182 -7.042 1.00 71.75 175 VAL A N 1
ATOM 1326 C CA . VAL A 1 175 ? 19.762 -5.460 -6.698 1.00 71.75 175 VAL A CA 1
ATOM 1327 C C . VAL A 1 175 ? 18.787 -6.554 -6.286 1.00 71.75 175 VAL A C 1
ATOM 1329 O O . VAL A 1 175 ? 19.181 -7.709 -6.126 1.00 71.75 175 VAL A O 1
ATOM 1332 N N . TYR A 1 176 ? 17.515 -6.217 -6.091 1.00 63.62 176 TYR A N 1
ATOM 1333 C CA . TYR A 1 176 ? 16.554 -7.172 -5.569 1.00 63.62 176 TYR A CA 1
ATOM 1334 C C . TYR A 1 176 ? 15.997 -8.044 -6.692 1.00 63.62 176 TYR A C 1
ATOM 1336 O O . TYR A 1 176 ? 15.338 -7.550 -7.603 1.00 63.62 176 TYR A O 1
ATOM 1344 N N . LEU A 1 177 ? 16.246 -9.350 -6.593 1.00 56.56 177 LEU A N 1
ATOM 1345 C CA . LEU A 1 177 ? 15.688 -10.376 -7.484 1.00 56.56 177 LEU A CA 1
ATOM 1346 C C . LEU A 1 177 ? 14.388 -10.983 -6.929 1.00 56.56 177 LEU A C 1
ATOM 1348 O O . LEU A 1 177 ? 13.744 -11.792 -7.586 1.00 56.56 177 LEU A O 1
ATOM 1352 N N . SER A 1 178 ? 14.030 -10.654 -5.683 1.00 52.41 178 SER A N 1
ATOM 1353 C CA . SER A 1 178 ? 12.854 -11.195 -4.996 1.00 52.41 178 SER A CA 1
ATOM 1354 C C . SER A 1 178 ? 12.341 -10.274 -3.883 1.00 52.41 178 SER A C 1
ATOM 1356 O O . SER A 1 178 ? 13.104 -9.482 -3.318 1.00 52.41 178 SER A O 1
ATOM 1358 N N . GLU A 1 179 ? 11.072 -10.466 -3.506 1.00 47.69 179 GLU A N 1
ATOM 1359 C CA . GLU A 1 179 ? 10.422 -9.892 -2.315 1.00 47.69 179 GLU A CA 1
ATOM 1360 C C . GLU A 1 179 ? 11.301 -9.998 -1.060 1.00 47.69 179 GLU A C 1
ATOM 1362 O O . GLU A 1 179 ? 11.482 -9.019 -0.341 1.00 47.69 179 GLU A O 1
ATOM 1367 N N . TYR A 1 180 ? 11.916 -11.165 -0.835 1.00 46.62 180 TYR A N 1
ATOM 1368 C CA . TYR A 1 180 ? 12.804 -11.418 0.303 1.00 46.62 180 TYR A CA 1
ATOM 1369 C C . TYR A 1 180 ? 14.003 -10.471 0.319 1.00 46.62 180 TYR A C 1
ATOM 1371 O O . TYR A 1 180 ? 14.288 -9.832 1.330 1.00 46.62 180 TYR A O 1
ATOM 1379 N N . SER A 1 181 ? 14.679 -10.334 -0.824 1.00 50.03 181 SER A N 1
ATOM 1380 C CA . SER A 1 181 ? 15.838 -9.449 -0.930 1.00 50.03 181 SER A CA 1
ATOM 1381 C C . SER A 1 181 ? 15.462 -7.971 -0.788 1.00 50.03 181 SER A C 1
ATOM 1383 O O . SER A 1 181 ? 16.245 -7.223 -0.218 1.00 50.03 181 SER A O 1
ATOM 1385 N N . ALA A 1 182 ? 14.258 -7.573 -1.219 1.00 49.50 182 ALA A N 1
ATOM 1386 C CA . ALA A 1 182 ? 13.746 -6.200 -1.155 1.00 49.50 182 ALA A CA 1
ATOM 1387 C C . ALA A 1 182 ? 13.124 -5.807 0.201 1.00 49.50 182 ALA A C 1
ATOM 1389 O O . ALA A 1 182 ? 12.516 -4.742 0.313 1.00 49.50 182 ALA A O 1
ATOM 1390 N N . GLY A 1 183 ? 13.235 -6.660 1.226 1.00 50.50 183 GLY A N 1
ATOM 1391 C CA . GLY A 1 183 ? 12.690 -6.398 2.561 1.00 50.50 183 GLY A CA 1
ATOM 1392 C C . GLY A 1 183 ? 11.212 -6.768 2.750 1.00 50.50 183 GLY A C 1
ATOM 1393 O O . GLY A 1 183 ? 10.630 -6.407 3.769 1.00 50.50 183 GLY A O 1
ATOM 1394 N N . GLY A 1 184 ? 10.595 -7.508 1.825 1.00 46.22 184 GLY A N 1
ATOM 1395 C CA . GLY A 1 184 ? 9.181 -7.900 1.896 1.00 46.22 184 GLY A CA 1
ATOM 1396 C C . GLY A 1 184 ? 8.838 -8.941 2.973 1.00 46.22 184 GLY A C 1
ATOM 1397 O O . GLY A 1 184 ? 7.681 -9.057 3.359 1.00 46.22 184 GLY A O 1
ATOM 1398 N N . THR A 1 185 ? 9.820 -9.657 3.537 1.00 39.81 185 THR A N 1
ATOM 1399 C CA . THR A 1 185 ? 9.555 -10.714 4.536 1.00 39.81 185 THR A CA 1
ATOM 1400 C C . THR A 1 185 ? 9.448 -10.272 5.988 1.00 39.81 185 THR A C 1
ATOM 1402 O O . THR A 1 185 ? 9.163 -11.115 6.842 1.00 39.81 185 THR A O 1
ATOM 1405 N N . ASP A 1 186 ? 9.673 -8.998 6.304 1.00 49.19 186 ASP A N 1
ATOM 1406 C CA . ASP A 1 186 ? 9.398 -8.505 7.654 1.00 49.19 186 ASP A CA 1
ATOM 1407 C C . ASP A 1 186 ? 8.100 -7.675 7.643 1.00 49.19 186 ASP A C 1
ATOM 1409 O O . ASP A 1 186 ? 8.011 -6.630 6.990 1.00 49.19 186 ASP A O 1
ATOM 1413 N N . PRO A 1 187 ? 7.048 -8.179 8.324 1.00 41.69 187 PRO A N 1
ATOM 1414 C CA . PRO A 1 187 ? 5.717 -7.585 8.317 1.00 41.69 187 PRO A CA 1
ATOM 1415 C C . PRO A 1 187 ? 5.663 -6.186 8.950 1.00 41.69 187 PRO A C 1
ATOM 1417 O O . PRO A 1 187 ? 4.603 -5.566 8.878 1.00 41.69 187 PRO A O 1
ATOM 1420 N N . ASN A 1 188 ? 6.763 -5.686 9.530 1.00 48.09 188 ASN A N 1
ATOM 1421 C CA . ASN A 1 188 ? 6.868 -4.363 10.152 1.00 48.09 188 ASN A CA 1
ATOM 1422 C C . ASN A 1 188 ? 7.376 -3.250 9.209 1.00 48.09 188 ASN A C 1
ATOM 1424 O O . ASN A 1 188 ? 7.556 -2.121 9.655 1.00 48.09 188 ASN A O 1
ATOM 1428 N N . HIS A 1 189 ? 7.636 -3.536 7.928 1.00 63.69 189 HIS A N 1
ATOM 1429 C CA . HIS A 1 189 ? 8.266 -2.562 7.020 1.00 63.69 189 HIS A CA 1
ATOM 1430 C C . HIS A 1 189 ? 7.309 -1.649 6.257 1.00 63.69 189 HIS A C 1
ATOM 1432 O O . HIS A 1 189 ? 7.706 -0.573 5.805 1.00 63.69 189 HIS A O 1
ATOM 1438 N N . TYR A 1 190 ? 6.054 -2.061 6.100 1.00 68.38 190 TYR A N 1
ATOM 1439 C CA . TYR A 1 190 ? 5.010 -1.134 5.691 1.00 68.38 190 TYR A CA 1
ATOM 1440 C C . TYR A 1 190 ? 4.559 -0.382 6.932 1.00 68.38 190 TYR A C 1
ATOM 1442 O O . TYR A 1 190 ? 4.314 -0.976 7.979 1.00 68.38 190 TYR A O 1
ATOM 1450 N N . HIS A 1 191 ? 4.461 0.929 6.813 1.00 72.50 191 HIS A N 1
ATOM 1451 C CA . HIS A 1 191 ? 3.896 1.780 7.839 1.00 72.50 191 HIS A CA 1
ATOM 1452 C C . HIS A 1 191 ? 2.939 2.759 7.181 1.00 72.50 191 HIS A C 1
ATOM 1454 O O . HIS A 1 191 ? 2.954 2.959 5.961 1.00 72.50 191 HIS A O 1
ATOM 1460 N N . ASP A 1 192 ? 2.097 3.357 8.009 1.00 72.38 192 ASP A N 1
ATOM 1461 C CA . ASP A 1 192 ? 1.226 4.416 7.543 1.00 72.38 192 ASP A CA 1
ATOM 1462 C C . ASP A 1 192 ? 2.038 5.628 7.036 1.00 72.38 192 ASP A C 1
ATOM 1464 O O . ASP A 1 192 ? 3.164 5.840 7.488 1.00 72.38 192 ASP A O 1
ATOM 1468 N N . ASP A 1 193 ? 1.501 6.387 6.073 1.00 73.75 193 ASP A N 1
ATOM 1469 C CA . ASP A 1 193 ? 2.155 7.560 5.441 1.00 73.75 193 ASP A CA 1
ATOM 1470 C C . ASP A 1 193 ? 3.516 7.261 4.756 1.00 73.75 193 ASP A C 1
ATOM 1472 O O . ASP A 1 193 ? 4.340 8.141 4.493 1.00 73.75 193 ASP A O 1
ATOM 1476 N N . CYS A 1 194 ? 3.801 5.992 4.439 1.00 79.88 194 CYS A N 1
ATOM 1477 C CA . CYS A 1 194 ? 4.984 5.638 3.657 1.00 79.88 194 CYS A CA 1
ATOM 1478 C C . CYS A 1 194 ? 4.778 5.992 2.171 1.00 79.88 194 CYS A C 1
ATOM 1480 O O . CYS A 1 194 ? 3.869 5.465 1.519 1.00 79.88 194 CYS A O 1
ATOM 1482 N N . ARG A 1 195 ? 5.633 6.861 1.614 1.00 85.38 195 ARG A N 1
ATOM 1483 C CA . ARG A 1 195 ? 5.527 7.357 0.221 1.00 85.38 195 ARG A CA 1
ATOM 1484 C C . ARG A 1 195 ? 6.574 6.803 -0.749 1.00 85.38 195 ARG A C 1
ATOM 1486 O O . ARG A 1 195 ? 6.631 7.225 -1.902 1.00 85.38 195 ARG A O 1
ATOM 1493 N N . CYS A 1 196 ? 7.408 5.865 -0.313 1.00 87.38 196 CYS A N 1
ATOM 1494 C CA . CYS A 1 196 ? 8.339 5.187 -1.214 1.00 87.38 196 CYS A CA 1
ATOM 1495 C C . CYS A 1 196 ? 7.610 4.256 -2.198 1.00 87.38 196 CYS A C 1
ATOM 1497 O O . CYS A 1 196 ? 6.593 3.652 -1.849 1.00 87.38 196 CYS A O 1
ATOM 1499 N N . ALA A 1 197 ? 8.199 4.058 -3.372 1.00 89.81 197 ALA A N 1
ATOM 1500 C CA . ALA A 1 197 ? 7.744 3.088 -4.360 1.00 89.81 197 ALA A CA 1
ATOM 1501 C C . ALA A 1 197 ? 8.727 1.914 -4.482 1.00 89.81 197 ALA A C 1
ATOM 1503 O O . ALA A 1 197 ? 9.922 2.051 -4.208 1.00 89.81 197 ALA A O 1
ATOM 1504 N N . ILE A 1 198 ? 8.217 0.755 -4.896 1.00 89.88 198 ILE A N 1
ATOM 1505 C CA . ILE A 1 198 ? 9.025 -0.387 -5.339 1.00 89.88 198 ILE A CA 1
ATOM 1506 C C . ILE A 1 198 ? 9.017 -0.339 -6.861 1.00 89.88 198 ILE A C 1
ATOM 1508 O O . ILE A 1 198 ? 7.953 -0.430 -7.460 1.00 89.88 198 ILE A O 1
ATOM 1512 N N . VAL A 1 199 ? 10.176 -0.159 -7.480 1.00 93.06 199 VAL A N 1
ATOM 1513 C CA . VAL A 1 199 ? 10.275 0.105 -8.918 1.00 93.06 199 VAL A CA 1
ATOM 1514 C C . VAL A 1 199 ? 10.965 -1.076 -9.596 1.00 93.06 199 VAL A C 1
ATOM 1516 O O . VAL A 1 199 ? 12.125 -1.335 -9.263 1.00 93.06 199 VAL A O 1
ATOM 1519 N N . PRO A 1 200 ? 10.275 -1.833 -10.474 1.00 93.38 200 PRO A N 1
ATOM 1520 C CA . PRO A 1 200 ? 10.915 -2.803 -11.357 1.00 93.38 200 PRO A CA 1
ATOM 1521 C C . PRO A 1 200 ? 11.695 -2.103 -12.474 1.00 93.38 200 PRO A C 1
ATOM 1523 O O . PRO A 1 200 ? 11.331 -1.015 -12.906 1.00 93.38 200 PRO A O 1
ATOM 1526 N N . SER A 1 201 ? 12.737 -2.764 -12.964 1.00 93.50 201 SER A N 1
ATOM 1527 C CA . SER A 1 201 ? 13.384 -2.451 -14.236 1.00 93.50 201 SER A CA 1
ATOM 1528 C C . SER A 1 201 ? 13.960 -3.722 -14.856 1.00 93.50 201 SER A C 1
ATOM 1530 O O . SER A 1 201 ? 14.418 -4.631 -14.150 1.00 93.50 201 SER A O 1
ATOM 1532 N N . TRP A 1 202 ? 13.944 -3.778 -16.182 1.00 93.06 202 TRP A N 1
ATOM 1533 C CA . TRP A 1 202 ? 14.466 -4.864 -17.009 1.00 93.06 202 TRP A CA 1
ATOM 1534 C C . TRP A 1 202 ? 15.781 -4.474 -17.695 1.00 93.06 202 TRP A C 1
ATOM 1536 O O . TRP A 1 202 ? 16.487 -5.339 -18.219 1.00 93.06 202 TRP A O 1
ATOM 1546 N N . SER A 1 203 ? 16.156 -3.192 -17.642 1.00 90.38 203 SER A N 1
ATOM 1547 C CA . SER A 1 203 ? 17.469 -2.708 -18.069 1.00 90.38 203 SER A CA 1
ATOM 1548 C C . SER A 1 203 ? 18.611 -3.384 -17.298 1.00 90.38 203 SER A C 1
ATOM 1550 O O . SER A 1 203 ? 18.501 -3.680 -16.103 1.00 90.38 203 SER A O 1
ATOM 1552 N N . LYS A 1 204 ? 19.756 -3.589 -17.969 1.00 86.56 204 LYS A N 1
ATOM 1553 C CA . LYS A 1 204 ? 21.022 -4.009 -17.334 1.00 86.56 204 LYS A CA 1
ATOM 1554 C C . LYS A 1 204 ? 21.632 -2.909 -16.466 1.00 86.56 204 LYS A C 1
ATOM 1556 O O . LYS A 1 204 ? 22.229 -3.232 -15.439 1.00 86.56 204 LYS A O 1
ATOM 1561 N N . ASP A 1 205 ? 21.366 -1.655 -16.807 1.00 87.75 205 ASP A N 1
ATOM 1562 C CA . ASP A 1 205 ? 21.785 -0.470 -16.064 1.00 87.75 205 ASP A CA 1
ATOM 1563 C C . ASP A 1 205 ? 20.562 0.451 -15.901 1.00 87.75 205 ASP A C 1
ATOM 1565 O O . ASP A 1 205 ? 20.341 1.340 -16.724 1.00 87.75 205 ASP A O 1
ATOM 1569 N N . PRO A 1 206 ? 19.678 0.181 -14.920 1.00 89.38 206 PRO A N 1
ATOM 1570 C CA . PRO A 1 206 ? 18.480 0.982 -14.699 1.00 89.38 206 PRO A CA 1
ATOM 1571 C C . PRO A 1 206 ? 18.831 2.411 -14.291 1.00 89.38 206 PRO A C 1
ATOM 1573 O O . PRO A 1 206 ? 19.644 2.615 -13.386 1.00 89.38 206 PRO A O 1
ATOM 1576 N N . ILE A 1 207 ? 18.179 3.384 -14.924 1.00 91.88 207 ILE A N 1
ATOM 1577 C CA . ILE A 1 207 ? 18.319 4.810 -14.619 1.00 91.88 207 ILE A CA 1
ATOM 1578 C C . ILE A 1 207 ? 16.935 5.334 -14.256 1.00 91.88 207 ILE A C 1
ATOM 1580 O O . ILE A 1 207 ? 15.980 5.147 -15.008 1.00 91.88 207 ILE A O 1
ATOM 1584 N N . VAL A 1 208 ? 16.836 5.968 -13.091 1.00 94.00 208 VAL A N 1
ATOM 1585 C CA . VAL A 1 208 ? 15.644 6.688 -12.642 1.00 94.00 208 VAL A CA 1
ATOM 1586 C C . VAL A 1 208 ? 16.029 8.154 -12.537 1.00 94.00 208 VAL A C 1
ATOM 1588 O O . VAL A 1 208 ? 17.011 8.485 -11.870 1.00 94.00 208 VAL A O 1
ATOM 1591 N N . GLU A 1 209 ? 15.243 9.016 -13.169 1.00 93.00 209 GLU A N 1
ATOM 1592 C CA . GLU A 1 209 ? 15.462 10.459 -13.153 1.00 93.00 209 GLU A CA 1
ATOM 1593 C C . GLU A 1 209 ? 15.575 10.977 -11.706 1.00 93.00 209 GLU A C 1
ATOM 1595 O O . GLU A 1 209 ? 14.738 10.691 -10.841 1.00 93.00 209 GLU A O 1
ATOM 1600 N N . GLY A 1 210 ? 16.645 11.726 -11.423 1.00 88.88 210 GLY A N 1
ATOM 1601 C CA . GLY A 1 210 ? 16.871 12.342 -10.111 1.00 88.88 210 GLY A CA 1
ATOM 1602 C C . GLY A 1 210 ? 17.096 11.358 -8.954 1.00 88.88 210 GLY A C 1
ATOM 1603 O O . GLY A 1 210 ? 16.905 11.734 -7.799 1.00 88.88 210 GLY A O 1
ATOM 1604 N N . TYR A 1 211 ? 17.465 10.105 -9.234 1.00 90.31 211 TYR A N 1
ATOM 1605 C CA . TYR A 1 211 ? 17.783 9.103 -8.217 1.00 90.31 211 TYR A CA 1
ATOM 1606 C C . TYR A 1 211 ? 19.222 8.593 -8.370 1.00 90.31 211 TYR A C 1
ATOM 1608 O O . TYR A 1 211 ? 19.540 7.845 -9.294 1.00 90.31 211 TYR A O 1
ATOM 1616 N N . ASP A 1 212 ? 20.076 8.935 -7.404 1.00 87.06 212 ASP A N 1
ATOM 1617 C CA . ASP A 1 212 ? 21.352 8.263 -7.159 1.00 87.06 212 ASP A CA 1
ATOM 1618 C C . ASP A 1 212 ? 21.231 7.467 -5.853 1.00 87.06 212 ASP A C 1
ATOM 1620 O O . ASP A 1 212 ? 20.884 8.001 -4.798 1.00 87.06 212 ASP A O 1
ATOM 1624 N N . LYS A 1 213 ? 21.521 6.160 -5.900 1.00 83.62 213 LYS A N 1
ATOM 1625 C CA . LYS A 1 213 ? 21.503 5.312 -4.697 1.00 83.62 213 LYS A CA 1
ATOM 1626 C C . LYS A 1 213 ? 22.448 5.842 -3.610 1.00 83.62 213 LYS A C 1
ATOM 1628 O O . LYS A 1 213 ? 22.158 5.677 -2.429 1.00 83.62 213 LYS A O 1
ATOM 1633 N N . HIS A 1 214 ? 23.536 6.505 -4.003 1.00 83.56 214 HIS A N 1
ATOM 1634 C CA . HIS A 1 214 ? 24.534 7.030 -3.077 1.00 83.56 214 HIS A CA 1
ATOM 1635 C C . HIS A 1 214 ? 24.041 8.230 -2.265 1.00 83.56 214 HIS A C 1
ATOM 1637 O O . HIS A 1 214 ? 24.563 8.485 -1.182 1.00 83.56 214 HIS A O 1
ATOM 1643 N N . ASP A 1 215 ? 22.972 8.899 -2.702 1.00 82.81 215 ASP A N 1
ATOM 1644 C CA . ASP A 1 215 ? 22.337 9.971 -1.926 1.00 82.81 215 ASP A CA 1
ATOM 1645 C C . ASP A 1 215 ? 21.672 9.443 -0.636 1.00 82.81 215 ASP A C 1
ATOM 1647 O O . ASP A 1 215 ? 21.279 10.218 0.237 1.00 82.81 215 ASP A O 1
ATOM 1651 N N . TYR A 1 216 ? 21.551 8.117 -0.495 1.00 80.44 216 TYR A N 1
ATOM 1652 C CA . TYR A 1 216 ? 20.951 7.448 0.660 1.00 80.44 216 TYR A CA 1
ATOM 1653 C C . TYR A 1 216 ? 21.960 6.688 1.532 1.00 80.44 216 TYR A C 1
ATOM 1655 O O . TYR A 1 216 ? 21.551 6.010 2.481 1.00 80.44 216 TYR A O 1
ATOM 1663 N N . ASP A 1 217 ? 23.261 6.796 1.248 1.00 75.38 217 ASP A N 1
ATOM 1664 C CA . ASP A 1 217 ? 24.303 6.104 2.013 1.00 75.38 217 ASP A CA 1
ATOM 1665 C C . ASP A 1 217 ? 24.348 6.576 3.479 1.00 75.38 217 ASP A C 1
ATOM 1667 O O . ASP A 1 217 ? 24.453 5.753 4.388 1.00 75.38 217 ASP A O 1
ATOM 1671 N N . ASP A 1 218 ? 24.134 7.867 3.740 1.00 71.38 218 ASP A N 1
ATOM 1672 C CA . ASP A 1 218 ? 24.058 8.406 5.106 1.00 71.38 218 ASP A CA 1
ATOM 1673 C C . ASP A 1 218 ? 22.871 7.831 5.891 1.00 71.38 218 ASP A C 1
ATOM 1675 O O . ASP A 1 218 ? 22.984 7.510 7.074 1.00 71.38 218 ASP A O 1
ATOM 1679 N N . GLY A 1 219 ? 21.723 7.651 5.229 1.00 67.06 219 GLY A N 1
ATOM 1680 C CA . GLY A 1 219 ? 20.546 7.015 5.824 1.00 67.06 219 GLY A CA 1
ATOM 1681 C C . GLY A 1 219 ? 20.777 5.536 6.135 1.00 67.06 219 GLY A C 1
ATOM 1682 O O . GLY A 1 219 ? 20.273 5.022 7.135 1.00 67.06 219 GLY A O 1
ATOM 1683 N N . TYR A 1 220 ? 21.569 4.857 5.304 1.00 67.00 220 TYR A N 1
ATOM 1684 C CA . TYR A 1 220 ? 22.019 3.490 5.546 1.00 67.00 220 TYR A CA 1
ATOM 1685 C C . TYR A 1 220 ? 22.960 3.406 6.756 1.00 67.00 220 TYR A C 1
ATOM 1687 O O . TYR A 1 220 ? 22.745 2.561 7.623 1.00 67.00 220 TYR A O 1
ATOM 1695 N N . ILE A 1 221 ? 23.943 4.306 6.859 1.00 70.38 221 ILE A N 1
ATOM 1696 C CA . ILE A 1 221 ? 24.860 4.388 8.007 1.00 70.38 221 ILE A CA 1
ATOM 1697 C C . ILE A 1 221 ? 24.075 4.673 9.293 1.00 70.38 221 ILE A C 1
ATOM 1699 O O . ILE A 1 221 ? 24.175 3.915 10.254 1.00 70.38 221 ILE A O 1
ATOM 1703 N N . ALA A 1 222 ? 23.195 5.676 9.274 1.00 67.88 222 ALA A N 1
ATOM 1704 C CA . ALA A 1 222 ? 22.348 6.009 10.416 1.00 67.88 222 ALA A CA 1
ATOM 1705 C C . ALA A 1 222 ? 21.422 4.853 10.830 1.00 67.88 222 ALA A C 1
ATOM 1707 O O . ALA A 1 222 ? 21.111 4.708 12.010 1.00 67.88 222 ALA A O 1
ATOM 1708 N N . TYR A 1 223 ? 20.964 4.027 9.881 1.00 67.50 223 TYR A N 1
ATOM 1709 C CA . TYR A 1 223 ? 20.248 2.799 10.211 1.00 67.50 223 TYR A CA 1
ATOM 1710 C C . TYR A 1 223 ? 21.164 1.788 10.905 1.00 67.50 223 TYR A C 1
ATOM 1712 O O . TYR A 1 223 ? 20.745 1.217 11.901 1.00 67.50 223 TYR A O 1
ATOM 1720 N N . LEU A 1 224 ? 22.391 1.557 10.427 1.00 67.06 224 LEU A N 1
ATOM 1721 C CA . LEU A 1 224 ? 23.321 0.615 11.069 1.00 67.06 224 LEU A CA 1
ATOM 1722 C C . LEU A 1 224 ? 23.710 1.033 12.495 1.00 67.06 224 LEU A C 1
ATOM 1724 O O . LEU A 1 224 ? 23.909 0.160 13.336 1.00 67.06 224 LEU A O 1
ATOM 1728 N N . ASP A 1 225 ? 23.763 2.336 12.764 1.00 67.50 225 ASP A N 1
ATOM 1729 C CA . ASP A 1 225 ? 24.113 2.885 14.079 1.00 67.50 225 ASP A CA 1
ATOM 1730 C C . ASP A 1 225 ? 22.966 2.806 15.106 1.00 67.50 225 ASP A C 1
ATOM 1732 O O . ASP A 1 225 ? 23.177 3.040 16.298 1.00 67.50 225 ASP A O 1
ATOM 1736 N N . GLN A 1 226 ? 21.743 2.467 14.683 1.00 66.12 226 GLN A N 1
ATOM 1737 C CA . GLN A 1 226 ? 20.621 2.263 15.603 1.00 66.12 226 GLN A CA 1
ATOM 1738 C C . GLN A 1 226 ? 20.737 0.922 16.341 1.00 66.12 226 GLN A C 1
ATOM 1740 O O . GLN A 1 226 ? 21.050 -0.113 15.755 1.00 66.12 226 GLN A O 1
ATOM 1745 N N . ASP A 1 227 ? 20.415 0.921 17.638 1.00 63.50 227 ASP A N 1
ATOM 1746 C CA . ASP A 1 227 ? 20.315 -0.314 18.417 1.00 63.50 227 ASP A CA 1
ATOM 1747 C C . ASP A 1 227 ? 19.073 -1.122 18.003 1.00 63.50 227 ASP A C 1
ATOM 1749 O O . ASP A 1 227 ? 17.947 -0.869 18.441 1.00 63.50 227 ASP A O 1
ATOM 1753 N N . HIS A 1 228 ? 19.292 -2.131 17.160 1.00 60.38 228 HIS A N 1
ATOM 1754 C CA . HIS A 1 228 ? 18.251 -3.054 16.701 1.00 60.38 228 HIS A CA 1
ATOM 1755 C C . HIS A 1 228 ? 18.004 -4.229 17.653 1.00 60.38 228 HIS A C 1
ATOM 1757 O O . HIS A 1 228 ? 17.168 -5.082 17.347 1.00 60.38 228 HIS A O 1
ATOM 1763 N N . SER A 1 229 ? 18.683 -4.306 18.805 1.00 56.66 229 SER A N 1
ATOM 1764 C CA . SER A 1 229 ? 18.608 -5.460 19.718 1.00 56.66 229 SER A CA 1
ATOM 1765 C C . SER A 1 229 ? 17.175 -5.784 20.154 1.00 56.66 229 SER A C 1
ATOM 1767 O O . SER A 1 229 ? 16.769 -6.948 20.147 1.00 56.66 229 SER A O 1
ATOM 1769 N N . LYS A 1 230 ? 16.364 -4.755 20.425 1.00 50.91 230 LYS A N 1
ATOM 1770 C CA . LYS A 1 230 ? 14.946 -4.897 20.794 1.00 50.91 230 LYS A CA 1
ATOM 1771 C C . LYS A 1 230 ? 14.080 -5.413 19.643 1.00 50.91 230 LYS A C 1
ATOM 1773 O O . LYS A 1 230 ? 13.167 -6.208 19.868 1.00 50.91 230 LYS A O 1
ATOM 1778 N N . HIS A 1 231 ? 14.358 -4.992 18.404 1.00 50.94 231 HIS A N 1
ATOM 1779 C CA . HIS A 1 231 ? 13.668 -5.520 17.217 1.00 50.94 231 HIS A CA 1
ATOM 1780 C C . HIS A 1 231 ? 14.051 -6.983 16.982 1.00 50.94 231 HIS A C 1
ATOM 1782 O O . HIS A 1 231 ? 13.185 -7.834 16.787 1.00 50.94 231 HIS A O 1
ATOM 1788 N N . GLU A 1 232 ? 15.336 -7.318 17.102 1.00 54.72 232 GLU A N 1
ATOM 1789 C CA . GLU A 1 232 ? 15.798 -8.703 17.005 1.00 54.72 232 GLU A CA 1
ATOM 1790 C C . GLU A 1 232 ? 15.172 -9.611 18.067 1.00 54.72 232 GLU A C 1
ATOM 1792 O O . GLU A 1 232 ? 14.806 -10.752 17.770 1.00 54.72 232 GLU A O 1
ATOM 1797 N N . GLU A 1 233 ? 15.049 -9.130 19.302 1.00 51.22 233 GLU A N 1
ATOM 1798 C CA . GLU A 1 233 ? 14.419 -9.860 20.396 1.00 51.22 233 GLU A CA 1
ATOM 1799 C C . GLU A 1 233 ? 12.930 -10.094 20.123 1.00 51.22 233 GLU A C 1
ATOM 1801 O O . GLU A 1 233 ? 12.471 -11.239 20.184 1.00 51.22 233 GLU A O 1
ATOM 1806 N N . LYS A 1 234 ? 12.212 -9.057 19.676 1.00 51.66 234 LYS A N 1
ATOM 1807 C CA . LYS A 1 234 ? 10.807 -9.149 19.259 1.00 51.66 234 LYS A CA 1
ATOM 1808 C C . LYS A 1 234 ? 10.616 -10.094 18.071 1.00 51.66 234 LYS A C 1
ATOM 1810 O O . LYS A 1 234 ? 9.669 -10.879 18.057 1.00 51.66 234 LYS A O 1
ATOM 1815 N N . LEU A 1 235 ? 11.514 -10.097 17.084 1.00 53.25 235 LEU A N 1
ATOM 1816 C CA . LEU A 1 235 ? 11.486 -11.050 15.967 1.00 53.25 235 LEU A CA 1
ATOM 1817 C C . LEU A 1 235 ? 11.746 -12.484 16.441 1.00 53.25 235 LEU A C 1
ATOM 1819 O O . LEU A 1 235 ? 11.063 -13.404 15.989 1.00 53.25 235 LEU A O 1
ATOM 1823 N N . LYS A 1 236 ? 12.700 -12.697 17.357 1.00 58.12 236 LYS A N 1
ATOM 1824 C CA . LYS A 1 236 ? 12.967 -14.013 17.970 1.00 58.12 236 LYS A CA 1
ATOM 1825 C C . LYS A 1 236 ? 11.766 -14.498 18.774 1.00 58.12 236 LYS A C 1
ATOM 1827 O O . LYS A 1 236 ? 11.421 -15.674 18.700 1.00 58.12 236 LYS A O 1
ATOM 1832 N N . GLU A 1 237 ? 11.121 -13.620 19.527 1.00 50.22 237 GLU A N 1
ATOM 1833 C CA . GLU A 1 237 ? 9.896 -13.918 20.265 1.00 50.22 237 GLU A CA 1
ATOM 1834 C C . GLU A 1 237 ? 8.733 -14.243 19.320 1.00 50.22 237 GLU A C 1
ATOM 1836 O O . GLU A 1 237 ? 8.101 -15.287 19.455 1.00 50.22 237 GLU A O 1
ATOM 1841 N N . THR A 1 238 ? 8.517 -13.436 18.282 1.00 49.62 238 THR A N 1
ATOM 1842 C CA . THR A 1 238 ? 7.470 -13.667 17.275 1.00 49.62 238 THR A CA 1
ATOM 1843 C C . THR A 1 238 ? 7.702 -14.974 16.505 1.00 49.62 238 THR A C 1
ATOM 1845 O O . THR A 1 238 ? 6.756 -15.705 16.218 1.00 49.62 238 THR A O 1
ATOM 1848 N N . ARG A 1 239 ? 8.963 -15.317 16.194 1.00 55.06 239 ARG A N 1
ATOM 1849 C CA . ARG A 1 239 ? 9.341 -16.608 15.587 1.00 55.06 239 ARG A CA 1
ATOM 1850 C C . ARG A 1 239 ? 9.070 -17.778 16.533 1.00 55.06 239 ARG A C 1
ATOM 1852 O O . ARG A 1 239 ? 8.509 -18.773 16.083 1.00 55.06 239 ARG A O 1
ATOM 1859 N N . ARG A 1 240 ? 9.412 -17.648 17.821 1.00 56.50 240 ARG A N 1
ATOM 1860 C CA . ARG A 1 240 ? 9.102 -18.648 18.862 1.00 56.50 240 ARG A CA 1
ATOM 1861 C C . ARG A 1 240 ? 7.594 -18.831 19.043 1.00 56.50 240 ARG A C 1
ATOM 1863 O O . ARG A 1 240 ? 7.129 -19.953 19.182 1.00 56.50 240 ARG A O 1
ATOM 1870 N N . ASN A 1 241 ? 6.826 -17.748 18.950 1.00 51.41 241 ASN A N 1
ATOM 1871 C CA . ASN A 1 241 ? 5.375 -17.756 19.118 1.00 51.41 241 ASN A CA 1
ATOM 1872 C C . ASN A 1 241 ? 4.590 -18.183 17.874 1.00 51.41 241 ASN A C 1
ATOM 1874 O O . ASN A 1 241 ? 3.383 -18.394 17.995 1.00 51.41 241 ASN A O 1
ATOM 1878 N N . ARG A 1 242 ? 5.244 -18.347 16.716 1.00 55.09 242 ARG A N 1
ATOM 1879 C CA . ARG A 1 242 ? 4.612 -18.783 15.460 1.00 55.09 242 ARG A CA 1
ATOM 1880 C C . ARG A 1 242 ? 4.151 -20.241 15.502 1.00 55.09 242 ARG A C 1
ATOM 1882 O O . ARG A 1 242 ? 3.228 -20.597 14.775 1.00 55.09 242 ARG A O 1
ATOM 1889 N N . TYR A 1 243 ? 4.770 -21.061 16.346 1.00 58.75 243 TYR A N 1
ATOM 1890 C CA . TYR A 1 243 ? 4.457 -22.478 16.482 1.00 58.75 243 TYR A CA 1
ATOM 1891 C C . TYR A 1 243 ? 3.849 -22.767 17.858 1.00 58.75 243 TYR A C 1
ATOM 1893 O O . TYR A 1 243 ? 4.183 -22.115 18.850 1.00 58.75 243 TYR A O 1
ATOM 1901 N N . ASP A 1 244 ? 2.893 -23.688 17.919 1.00 58.44 244 ASP A N 1
ATOM 1902 C CA . ASP A 1 244 ? 2.370 -24.206 19.180 1.00 58.44 244 ASP A CA 1
ATOM 1903 C C . ASP A 1 244 ? 3.378 -25.152 19.863 1.00 58.44 244 ASP A C 1
ATOM 1905 O O . ASP A 1 244 ? 4.459 -25.436 19.339 1.00 58.44 244 ASP A O 1
ATOM 1909 N N . ARG A 1 245 ? 3.031 -25.661 21.054 1.00 54.31 245 ARG A N 1
ATOM 1910 C CA . ARG A 1 245 ? 3.887 -26.607 21.800 1.00 54.31 245 ARG A CA 1
ATOM 1911 C C . ARG A 1 245 ? 4.144 -27.923 21.050 1.00 54.31 245 ARG A C 1
ATOM 1913 O O . ARG A 1 245 ? 5.018 -28.676 21.457 1.00 54.31 245 ARG A O 1
ATOM 1920 N N . GLN A 1 246 ? 3.384 -28.204 19.994 1.00 47.03 246 GLN A N 1
ATOM 1921 C CA . GLN A 1 246 ? 3.467 -29.409 19.168 1.00 47.03 246 GLN A CA 1
ATOM 1922 C C . GLN A 1 246 ? 4.199 -29.133 17.840 1.00 47.03 246 GLN A C 1
ATOM 1924 O O . GLN A 1 246 ? 4.277 -30.017 16.989 1.00 47.03 246 GLN A O 1
ATOM 1929 N N . GLY A 1 247 ? 4.743 -27.923 17.650 1.00 48.72 247 GLY A N 1
ATOM 1930 C CA . GLY A 1 247 ? 5.481 -27.531 16.451 1.00 48.72 247 GLY A CA 1
ATOM 1931 C C . GLY A 1 247 ? 4.598 -27.195 15.246 1.00 48.72 247 GLY A C 1
ATOM 1932 O O . GLY A 1 247 ? 5.113 -27.064 14.136 1.00 48.72 247 GLY A O 1
ATOM 1933 N N . ARG A 1 248 ? 3.280 -27.041 15.425 1.00 48.75 248 ARG A N 1
ATOM 1934 C CA . ARG A 1 248 ? 2.358 -26.657 14.346 1.00 48.75 248 ARG A CA 1
ATOM 1935 C C . ARG A 1 248 ? 2.253 -25.145 14.255 1.00 48.75 248 ARG A C 1
ATOM 1937 O O . ARG A 1 248 ? 2.243 -24.449 15.267 1.00 48.75 248 ARG A O 1
ATOM 1944 N N . LEU A 1 249 ? 2.176 -24.631 13.030 1.00 47.31 249 LEU A N 1
ATOM 1945 C CA . LEU A 1 249 ? 2.003 -23.203 12.785 1.00 47.31 249 LEU A CA 1
ATOM 1946 C C . LEU A 1 249 ? 0.659 -22.747 13.379 1.00 47.31 249 LEU A C 1
ATOM 1948 O O . LEU A 1 249 ? -0.381 -23.322 13.058 1.00 47.31 249 LEU A O 1
ATOM 1952 N N . LYS A 1 250 ? 0.667 -21.725 14.237 1.00 48.53 250 LYS A N 1
ATOM 1953 C CA . LYS A 1 250 ? -0.568 -21.157 14.790 1.00 48.53 250 LYS A CA 1
ATOM 1954 C C . LYS A 1 250 ? -1.378 -20.483 13.677 1.00 48.53 250 LYS A C 1
ATOM 1956 O O . LYS A 1 250 ? -0.809 -19.857 12.778 1.00 48.53 250 LYS A O 1
ATOM 1961 N N . ALA A 1 251 ? -2.705 -20.594 13.750 1.00 33.38 251 ALA A N 1
ATOM 1962 C CA . ALA A 1 251 ? -3.620 -19.961 12.802 1.00 33.38 251 ALA A CA 1
ATOM 1963 C C . ALA A 1 251 ? -3.363 -18.440 12.720 1.00 33.38 251 ALA A C 1
ATOM 1965 O O . ALA A 1 251 ? -3.220 -17.782 13.748 1.00 33.38 251 ALA A O 1
ATOM 1966 N N . GLY A 1 252 ? -3.274 -17.893 11.501 1.00 34.69 252 GLY A N 1
ATOM 1967 C CA . GLY A 1 252 ? -3.008 -16.465 11.253 1.00 34.69 252 GLY A CA 1
ATOM 1968 C C . GLY A 1 252 ? -1.582 -16.117 10.800 1.00 34.69 252 GLY A C 1
ATOM 1969 O O . GLY A 1 252 ? -1.330 -14.973 10.426 1.00 34.69 252 GLY A O 1
ATOM 1970 N N . TYR A 1 253 ? -0.658 -17.082 10.762 1.00 37.56 253 TYR A N 1
ATOM 1971 C CA . TYR A 1 253 ? 0.669 -16.913 10.157 1.00 37.56 253 TYR A CA 1
ATOM 1972 C C . TYR A 1 253 ? 0.723 -17.596 8.776 1.00 37.56 253 TYR A C 1
ATOM 1974 O O . TYR A 1 253 ? 0.229 -18.709 8.627 1.00 37.56 253 TYR A O 1
ATOM 1982 N N . SER A 1 254 ? 1.322 -16.963 7.758 1.00 40.06 254 SER A N 1
ATOM 1983 C CA . SER A 1 254 ? 1.612 -17.609 6.465 1.00 40.06 254 SER A CA 1
ATOM 1984 C C . SER A 1 254 ? 3.019 -18.220 6.493 1.00 40.06 254 SER A C 1
ATOM 1986 O O . SER A 1 254 ? 4.001 -17.565 6.853 1.00 40.06 254 SER A O 1
ATOM 1988 N N . GLY A 1 255 ? 3.118 -19.516 6.196 1.00 36.75 255 GLY A N 1
ATOM 1989 C CA . GLY A 1 255 ? 4.360 -20.283 6.269 1.00 36.75 255 GLY A CA 1
ATOM 1990 C C . GLY A 1 255 ? 4.831 -20.730 4.891 1.00 36.75 255 GLY A C 1
ATOM 1991 O O . GLY A 1 255 ? 4.338 -21.725 4.377 1.00 36.75 255 GLY A O 1
ATOM 1992 N N . LEU A 1 256 ? 5.839 -20.060 4.331 1.00 31.41 256 LEU A N 1
ATOM 1993 C CA . LEU A 1 256 ? 6.770 -20.736 3.427 1.00 31.41 256 LEU A CA 1
ATOM 1994 C C . LEU A 1 256 ? 7.759 -21.513 4.308 1.00 31.41 256 LEU A C 1
ATOM 1996 O O . LEU A 1 256 ? 8.501 -20.912 5.090 1.00 31.41 256 LEU A O 1
ATOM 2000 N N . ARG A 1 257 ? 7.726 -22.851 4.233 1.00 32.69 257 ARG A N 1
ATOM 2001 C CA . ARG A 1 257 ? 8.743 -23.719 4.844 1.00 32.69 257 ARG A CA 1
ATOM 2002 C C . ARG A 1 257 ? 10.070 -23.453 4.136 1.00 32.69 257 ARG A C 1
ATOM 2004 O O . ARG A 1 257 ? 10.192 -23.681 2.940 1.00 32.69 257 ARG A O 1
ATOM 2011 N N . ILE A 1 258 ? 11.057 -22.962 4.878 1.00 33.59 258 ILE A N 1
ATOM 2012 C CA . ILE A 1 258 ? 12.462 -22.994 4.463 1.00 33.59 258 ILE A CA 1
ATOM 2013 C C . ILE A 1 258 ? 13.037 -24.289 5.042 1.00 33.59 258 ILE A C 1
ATOM 2015 O O . ILE A 1 258 ? 13.793 -24.258 6.007 1.00 33.59 258 ILE A O 1
ATOM 2019 N N . ASP A 1 259 ? 12.614 -25.448 4.545 1.00 35.09 259 ASP A N 1
ATOM 2020 C CA . ASP A 1 259 ? 13.238 -26.722 4.894 1.00 35.09 259 ASP A CA 1
ATOM 2021 C C . ASP A 1 259 ? 14.043 -27.247 3.709 1.00 35.09 259 ASP A C 1
ATOM 2023 O O . ASP A 1 259 ? 13.548 -28.024 2.902 1.00 35.09 259 ASP A O 1
ATOM 2027 N N . LYS A 1 260 ? 15.300 -26.781 3.615 1.00 31.05 260 LYS A N 1
ATOM 2028 C CA . LYS A 1 260 ? 16.464 -27.537 3.089 1.00 31.05 260 LYS A CA 1
ATOM 2029 C C . LYS A 1 260 ? 17.801 -26.774 3.135 1.00 31.05 260 LYS A C 1
ATOM 2031 O O . LYS A 1 260 ? 18.711 -27.076 2.372 1.00 31.05 260 LYS A O 1
ATOM 2036 N N . GLN A 1 261 ? 17.963 -25.813 4.042 1.00 34.19 261 GLN A N 1
ATOM 2037 C CA . GLN A 1 261 ? 19.298 -25.348 4.426 1.00 34.19 261 GLN A CA 1
ATOM 2038 C C . GLN A 1 261 ? 19.499 -25.666 5.898 1.00 34.19 261 GLN A C 1
ATOM 2040 O O . GLN A 1 261 ? 18.645 -25.328 6.721 1.00 34.19 261 GLN A O 1
ATOM 2045 N N . GLU A 1 262 ? 20.603 -26.346 6.213 1.00 31.17 262 GLU A N 1
ATOM 2046 C CA . GLU A 1 262 ? 21.038 -26.504 7.595 1.00 31.17 262 GLU A CA 1
ATOM 2047 C C . GLU A 1 262 ? 21.056 -25.120 8.260 1.00 31.17 262 GLU A C 1
ATOM 2049 O O . GLU A 1 262 ? 21.493 -24.138 7.645 1.00 31.17 262 GLU A O 1
ATOM 2054 N N . PRO A 1 263 ? 20.505 -24.990 9.476 1.00 40.78 263 PRO A N 1
ATOM 2055 C CA . PRO A 1 263 ? 20.417 -23.702 10.132 1.00 40.78 263 PRO A CA 1
ATOM 2056 C C . PRO A 1 263 ? 21.827 -23.161 10.363 1.00 40.78 263 PRO A C 1
ATOM 2058 O O . PRO A 1 263 ? 22.553 -23.670 11.211 1.00 40.78 263 PRO A O 1
ATOM 2061 N N . LEU A 1 264 ? 22.181 -22.092 9.641 1.00 38.97 264 LEU A N 1
ATOM 2062 C CA . LEU A 1 264 ? 23.403 -21.325 9.883 1.00 38.97 264 LEU A CA 1
ATOM 2063 C C . LEU A 1 264 ? 23.514 -21.035 11.382 1.00 38.97 264 LEU A C 1
ATOM 2065 O O . LEU A 1 264 ? 22.552 -20.549 12.000 1.00 38.97 264 LEU A O 1
ATOM 2069 N N . THR A 1 265 ? 24.672 -21.320 11.971 1.00 55.94 265 THR A N 1
ATOM 2070 C CA . THR A 1 265 ? 24.912 -21.016 13.379 1.00 55.94 265 THR A CA 1
ATOM 2071 C C . THR A 1 265 ? 24.813 -19.503 13.616 1.00 55.94 265 THR A C 1
ATOM 2073 O O . THR A 1 265 ? 24.769 -18.677 12.695 1.00 55.94 265 THR A O 1
ATOM 2076 N N . SER A 1 266 ? 24.707 -19.084 14.879 1.00 42.56 266 SER A N 1
ATOM 2077 C CA . SER A 1 266 ? 24.790 -17.658 15.230 1.00 42.56 266 SER A CA 1
ATOM 2078 C C . SER A 1 266 ? 26.091 -17.020 14.726 1.00 42.56 266 SER A C 1
ATOM 2080 O O . SER A 1 266 ? 26.076 -15.850 14.343 1.00 42.56 266 SER A O 1
ATOM 2082 N N . GLU A 1 267 ? 27.182 -17.782 14.676 1.00 48.00 267 GLU A N 1
ATOM 2083 C CA . GLU A 1 267 ? 28.469 -17.336 14.151 1.00 48.00 267 GLU A CA 1
ATOM 2084 C C . GLU A 1 267 ? 28.480 -17.255 12.629 1.00 48.00 267 GLU A C 1
ATOM 2086 O O . GLU A 1 267 ? 28.908 -16.229 12.099 1.00 48.00 267 GLU A O 1
ATOM 2091 N N . ASP A 1 268 ? 27.911 -18.239 11.931 1.00 42.19 268 ASP A N 1
ATOM 2092 C CA . ASP A 1 268 ? 27.806 -18.214 10.468 1.00 42.19 268 ASP A CA 1
ATOM 2093 C C . ASP A 1 268 ? 26.958 -17.035 9.990 1.00 42.19 268 ASP A C 1
ATOM 2095 O O . ASP A 1 268 ? 27.332 -16.330 9.055 1.00 42.19 268 ASP A O 1
ATOM 2099 N N . ARG A 1 269 ? 25.848 -16.740 10.683 1.00 47.94 269 ARG A N 1
ATOM 2100 C CA . ARG A 1 269 ? 25.012 -15.564 10.388 1.00 47.94 269 ARG A CA 1
ATOM 2101 C C . ARG A 1 269 ? 25.771 -14.255 10.590 1.00 47.94 269 ARG A C 1
ATOM 2103 O O . ARG A 1 269 ? 25.692 -13.371 9.737 1.00 47.94 269 ARG A O 1
ATOM 2110 N N . LYS A 1 270 ? 26.533 -14.130 11.683 1.00 47.09 270 LYS A N 1
ATOM 2111 C CA . LYS A 1 270 ? 27.378 -12.952 11.946 1.00 47.09 270 LYS A CA 1
ATOM 2112 C C . LYS A 1 270 ? 28.512 -12.836 10.924 1.00 47.09 270 LYS A C 1
ATOM 2114 O O . LYS A 1 270 ? 28.819 -11.733 10.484 1.00 47.09 270 LYS A O 1
ATOM 2119 N N . ALA A 1 271 ? 29.118 -13.947 10.514 1.00 47.31 271 ALA A N 1
ATOM 2120 C CA . ALA A 1 271 ? 30.172 -13.978 9.505 1.00 47.31 271 ALA A CA 1
ATOM 2121 C C . ALA A 1 271 ? 29.644 -13.606 8.112 1.00 47.31 271 ALA A C 1
ATOM 2123 O O . ALA A 1 271 ? 30.258 -12.785 7.433 1.00 47.31 271 ALA A O 1
ATOM 2124 N N . GLN A 1 272 ? 28.483 -14.135 7.721 1.00 42.50 272 GLN A N 1
ATOM 2125 C CA . GLN A 1 272 ? 27.794 -13.787 6.478 1.00 42.50 272 GLN A CA 1
ATOM 2126 C C . GLN A 1 272 ? 27.425 -12.299 6.459 1.00 42.50 272 GLN A C 1
ATOM 2128 O O . GLN A 1 272 ? 27.698 -11.606 5.482 1.00 42.50 272 GLN A O 1
ATOM 2133 N N . HIS A 1 273 ? 26.861 -11.786 7.558 1.00 44.12 273 HIS A N 1
ATOM 2134 C CA . HIS A 1 273 ? 26.526 -10.371 7.695 1.00 44.12 273 HIS A CA 1
ATOM 2135 C C . HIS A 1 273 ? 27.772 -9.482 7.578 1.00 44.12 273 HIS A C 1
ATOM 2137 O O . HIS A 1 273 ? 27.782 -8.567 6.762 1.00 44.12 273 HIS A O 1
ATOM 2143 N N . ARG A 1 274 ? 28.863 -9.805 8.290 1.00 50.88 274 ARG A N 1
ATOM 2144 C CA . ARG A 1 274 ? 30.143 -9.079 8.184 1.00 50.88 274 ARG A CA 1
ATOM 2145 C C . ARG A 1 274 ? 30.721 -9.103 6.770 1.00 50.88 274 ARG A C 1
ATOM 2147 O O . ARG A 1 274 ? 31.182 -8.069 6.301 1.00 50.88 274 ARG A O 1
ATOM 2154 N N . LYS A 1 275 ? 30.674 -10.245 6.075 1.00 46.91 275 LYS A N 1
ATOM 2155 C CA . LYS A 1 275 ? 31.133 -10.359 4.678 1.00 46.91 275 LYS A CA 1
ATOM 2156 C C . LYS A 1 275 ? 30.295 -9.496 3.734 1.00 46.91 275 LYS A C 1
ATOM 2158 O O . LYS A 1 275 ? 30.861 -8.786 2.909 1.00 46.91 275 LYS A O 1
ATOM 2163 N N . ASN A 1 276 ? 28.972 -9.513 3.888 1.00 43.56 276 ASN A N 1
ATOM 2164 C CA . ASN A 1 276 ? 28.062 -8.713 3.069 1.00 43.56 276 ASN A CA 1
ATOM 2165 C C . ASN A 1 276 ? 28.265 -7.209 3.309 1.00 43.56 276 ASN A C 1
ATOM 2167 O O . ASN A 1 276 ? 28.371 -6.452 2.347 1.00 43.56 276 ASN A O 1
ATOM 2171 N N . VAL A 1 277 ? 28.393 -6.795 4.574 1.00 44.62 277 VAL A N 1
ATOM 2172 C CA . VAL A 1 277 ? 28.673 -5.402 4.955 1.00 44.62 277 VAL A CA 1
ATOM 2173 C C . VAL A 1 277 ? 30.043 -4.961 4.437 1.00 44.62 277 VAL A C 1
ATOM 2175 O O . VAL A 1 277 ? 30.143 -3.886 3.861 1.00 44.62 277 VAL A O 1
ATOM 2178 N N . ALA A 1 278 ? 31.086 -5.791 4.559 1.00 45.12 278 ALA A N 1
ATOM 2179 C CA . ALA A 1 278 ? 32.435 -5.466 4.087 1.00 45.12 278 ALA A CA 1
ATOM 2180 C C . ALA A 1 278 ? 32.523 -5.347 2.556 1.00 45.12 278 ALA A C 1
ATOM 2182 O O . ALA A 1 278 ? 33.136 -4.407 2.050 1.00 45.12 278 ALA A O 1
ATOM 2183 N N . ALA A 1 279 ? 31.881 -6.255 1.813 1.00 45.66 279 ALA A N 1
ATOM 2184 C CA . ALA A 1 279 ? 31.822 -6.191 0.352 1.00 45.66 279 ALA A CA 1
ATOM 2185 C C . ALA A 1 279 ? 31.072 -4.937 -0.133 1.00 45.66 279 ALA A C 1
ATOM 2187 O O . ALA A 1 279 ? 31.499 -4.284 -1.085 1.00 45.66 279 ALA A O 1
ATOM 2188 N N . GLN A 1 280 ? 29.997 -4.557 0.565 1.00 44.66 280 GLN A N 1
ATOM 2189 C CA . GLN A 1 280 ? 29.237 -3.336 0.284 1.00 44.66 280 GLN A CA 1
ATOM 2190 C C . GLN A 1 280 ? 30.028 -2.068 0.652 1.00 44.66 280 GLN A C 1
ATOM 2192 O O . GLN A 1 280 ? 30.083 -1.137 -0.148 1.00 44.66 280 GLN A O 1
ATOM 2197 N N . HIS A 1 281 ? 30.734 -2.056 1.790 1.00 45.03 281 HIS A N 1
ATOM 2198 C CA . HIS A 1 281 ? 31.592 -0.939 2.214 1.00 45.03 281 HIS A CA 1
ATOM 2199 C C . HIS A 1 281 ? 32.795 -0.709 1.288 1.00 45.03 281 HIS A C 1
ATOM 2201 O O . HIS A 1 281 ? 33.192 0.435 1.063 1.00 45.03 281 HIS A O 1
ATOM 2207 N N . ALA A 1 282 ? 33.398 -1.775 0.753 1.00 48.22 282 ALA A N 1
ATOM 2208 C CA . ALA A 1 282 ? 34.513 -1.665 -0.187 1.00 48.22 282 ALA A CA 1
ATOM 2209 C C . ALA A 1 282 ? 34.065 -1.055 -1.527 1.00 48.22 282 ALA A C 1
ATOM 2211 O O . ALA A 1 282 ? 34.739 -0.172 -2.061 1.00 48.22 282 ALA A O 1
ATOM 2212 N N . GLY A 1 283 ? 32.893 -1.465 -2.029 1.00 50.72 283 GLY A N 1
ATOM 2213 C CA . GLY A 1 283 ? 32.263 -0.845 -3.198 1.00 50.72 283 GLY A CA 1
ATOM 2214 C C . GLY A 1 283 ? 31.899 0.625 -2.963 1.00 50.72 283 GLY A C 1
ATOM 2215 O O . GLY A 1 283 ? 32.123 1.458 -3.842 1.00 50.72 283 GLY A O 1
ATOM 2216 N N . TRP A 1 284 ? 31.417 0.948 -1.757 1.00 44.88 284 TRP A N 1
ATOM 2217 C CA . TRP A 1 284 ? 31.069 2.305 -1.331 1.00 44.88 284 TRP A CA 1
ATOM 2218 C C . TRP A 1 284 ? 32.277 3.250 -1.303 1.00 44.88 284 TRP A C 1
ATOM 2220 O O . TRP A 1 284 ? 32.262 4.271 -1.986 1.00 44.88 284 TRP A O 1
ATOM 2230 N N . LYS A 1 285 ? 33.366 2.890 -0.604 1.00 45.97 285 LYS A N 1
ATOM 2231 C CA . LYS A 1 285 ? 34.570 3.744 -0.517 1.00 45.97 285 LYS A CA 1
ATOM 2232 C C . LYS A 1 285 ? 35.166 4.047 -1.892 1.00 45.97 285 LYS A C 1
ATOM 2234 O O . LYS A 1 285 ? 35.592 5.171 -2.140 1.00 45.97 285 LYS A O 1
ATOM 2239 N N . ALA A 1 286 ? 35.169 3.064 -2.794 1.00 54.00 286 ALA A N 1
ATOM 2240 C CA . ALA A 1 286 ? 35.674 3.241 -4.151 1.00 54.00 286 ALA A CA 1
ATOM 2241 C C . ALA A 1 286 ? 34.783 4.166 -5.003 1.00 54.00 286 ALA A C 1
ATOM 2243 O O . ALA A 1 286 ? 35.298 4.929 -5.815 1.00 54.00 286 ALA A O 1
ATOM 2244 N N . ALA A 1 287 ? 33.457 4.113 -4.838 1.00 49.12 287 ALA A N 1
ATOM 2245 C CA . ALA A 1 287 ? 32.524 4.992 -5.546 1.00 49.12 287 ALA A CA 1
ATOM 2246 C C . ALA A 1 287 ? 32.532 6.426 -4.987 1.00 49.12 287 ALA A C 1
ATOM 2248 O O . ALA A 1 287 ? 32.618 7.374 -5.766 1.00 49.12 287 ALA A O 1
ATOM 2249 N N . TYR A 1 288 ? 32.543 6.574 -3.659 1.00 49.34 288 TYR A N 1
ATOM 2250 C CA . TYR A 1 288 ? 32.635 7.862 -2.967 1.00 49.34 288 TYR A CA 1
ATOM 2251 C C . TYR A 1 288 ? 33.934 8.605 -3.322 1.00 49.34 288 TYR A C 1
ATOM 2253 O O . TYR A 1 288 ? 33.899 9.769 -3.714 1.00 49.34 288 TYR A O 1
ATOM 2261 N N . ALA A 1 289 ? 35.081 7.913 -3.294 1.00 59.44 289 ALA A N 1
ATOM 2262 C CA . ALA A 1 289 ? 36.368 8.503 -3.669 1.00 59.44 289 ALA A CA 1
ATOM 2263 C C . ALA A 1 289 ? 36.399 9.004 -5.125 1.00 59.44 289 ALA A C 1
ATOM 2265 O O . ALA A 1 289 ? 36.985 10.047 -5.394 1.00 59.44 289 ALA A O 1
ATOM 2266 N N . ARG A 1 290 ? 35.729 8.313 -6.060 1.00 62.41 290 ARG A N 1
ATOM 2267 C CA . ARG A 1 290 ? 35.629 8.749 -7.465 1.00 62.41 290 ARG A CA 1
ATOM 2268 C C . ARG A 1 290 ? 34.767 10.003 -7.638 1.00 62.41 290 ARG A C 1
ATOM 2270 O O . ARG A 1 290 ? 35.139 10.872 -8.418 1.00 62.41 290 ARG A O 1
ATOM 2277 N N . LYS A 1 291 ? 33.655 10.116 -6.900 1.00 47.00 291 LYS A N 1
ATOM 2278 C CA . LYS A 1 291 ? 32.737 11.275 -6.943 1.00 47.00 291 LYS A CA 1
ATOM 2279 C C . LYS A 1 291 ? 33.392 12.548 -6.387 1.00 47.00 291 LYS A C 1
ATOM 2281 O O . LYS A 1 291 ? 33.139 13.632 -6.897 1.00 47.00 291 LYS A O 1
ATOM 2286 N N . HIS A 1 292 ? 34.283 12.408 -5.403 1.00 48.62 292 HIS A N 1
ATOM 2287 C CA . HIS A 1 292 ? 34.962 13.529 -4.738 1.00 48.62 292 HIS A CA 1
ATOM 2288 C C . HIS A 1 292 ? 36.395 13.813 -5.227 1.00 48.62 292 HIS A C 1
ATOM 2290 O O . HIS A 1 292 ? 37.055 14.688 -4.682 1.00 48.62 292 HIS A O 1
ATOM 2296 N N . GLN A 1 293 ? 36.880 13.102 -6.250 1.00 51.84 293 GLN A N 1
ATOM 2297 C CA . GLN A 1 293 ? 38.117 13.442 -6.977 1.00 51.84 293 GLN A CA 1
ATOM 2298 C C . GLN A 1 293 ? 37.855 14.218 -8.282 1.00 51.84 293 GLN A C 1
ATOM 2300 O O . GLN A 1 293 ? 38.804 14.641 -8.934 1.00 51.84 293 GLN A O 1
ATOM 2305 N N . GLN A 1 294 ? 36.588 14.379 -8.681 1.00 45.38 294 GLN A N 1
ATOM 2306 C CA . GLN A 1 294 ? 36.166 15.096 -9.896 1.00 45.38 294 GLN A CA 1
ATOM 2307 C C . GLN A 1 294 ? 35.499 16.457 -9.598 1.00 45.38 294 GLN A C 1
ATOM 2309 O O . GLN A 1 294 ? 34.883 17.040 -10.488 1.00 45.38 294 GLN A O 1
ATOM 2314 N N . GLN A 1 295 ? 35.625 16.953 -8.363 1.00 39.72 295 GLN A N 1
ATOM 2315 C CA . GLN A 1 295 ? 35.283 18.317 -7.938 1.00 39.72 295 GLN A CA 1
ATOM 2316 C C . GLN A 1 295 ? 36.567 19.060 -7.581 1.00 39.72 295 GLN A C 1
ATOM 2318 O O . GLN A 1 295 ? 36.633 20.271 -7.879 1.00 39.72 295 GLN A O 1
#

Sequence (295 aa):
MSEIPRSYIDNFSDSLESLSVAYKSKLADALSRIDYGSQNAESSVTALMRAFCGSSASAAAYLAKLFYMGLREGEIGDDGYEGVEDSAHVPAATETATRGIFASYDATAADGFAIMSSQLQRRLGYETKRAAGNTLFANGRIDPRRPRFARIPRGSRSYPRGCPFCQMLASRGFVYLSEYSAGGTDPNHYHDDCRCAIVPSWSKDPIVEGYDKHDYDDGYIAYLDQDHSKHEEKLKETRRNRYDRQGRLKAGYSGLRIDKQEPLTSEDRKAQHRKNVAAQHAGWKAAYARKHQQQ

Foldseek 3Di:
DDAAEPVLLLVLLVVLQVLLVVLLVVLLVQLVPADPVDPCNLVSQLVSQLVSLVVLLQVLLVSLQVSLVVQCCRAPNDPPDRADRALVDDSVLSSVVSNVLVVQQDPPDPCSSVSSSVSSSFVSQQSNVSSSLVSNQRRLVPDPLQWFKAKAADAFPVGNRFALVSLLRLLVPRPHSHCVSSVNPPSPPRTHRGSIDIDTDSDPDHHYPPGDSLVSVVSNVVVVPDDCVVVVVVVVVVVVVQADPVRHGDPPDDDDDPPDDDPQPPVSVVVVVVVVVVVSVVVSVVVVVVVVVVD

Radius of gyration: 21.13 Å; chains: 1; bounding box: 62×48×55 Å

Secondary structure (DSSP, 8-state):
-PPBPHHHHHHHHHHHHHHHHHHHHHHHHHHHTS-TTSTTHHHHHHHHHHHHHHHHHHHHHHHHHHHHHHHHHHHH--S-----------HHHHHHHHHHHHHT--SSSTTHHHHHHHHHHHHHHHHHHHHHHHHHHHHHHH-TT--EEEEE----SS-TT--HHHHHHHTT-S-BSSTTTTTTT-TTS--TT---EEEEE-SSS--BTT--GGGGHHHHHHHHTS--HHHHHHHHHHHHHTB-TTSPBPTT-------SS----HHHHHHHHHHHHHHHHHHHHHHHHHHTS--